Protein AF-A0A1H8J566-F1 (afdb_monomer_lite)

Sequence (322 aa):
MSTPSEPAPRPRDVVLPRAAAEASVRRSAETAGRAVGGGVDRLVAEVRRELAGELRARVRVRLLGQPVEWLVEQLLDLALPYAEAANPAPHPAPLGDADTTAPIPAPVREEHGESGAEESRMRGSGVEESGVEQAGEEGDGECGVRAARTRELCLDEQTLAALAERYSALDRAALRECGLLVDPPAKGGLLLGPAHRSPQGEELLGEVKDVLRALLFCGPDDGVMLDRVQRELLTLTVPRAKAHAVAFLTPPGAEGTWGDPGPRVHDDRAPDALLQVEYGETANGLVGHGLVAALRLINELEINEQVLHARMEDAEQSTPTD

Radius of gyration: 31.91 Å; chains: 1; bounding box: 102×109×75 Å

Organism: NCBI:txid46177

pLDDT: mean 76.15, std 21.72, range [36.56, 98.56]

Foldseek 3Di:
DDDDDDDDDDDDPDPDDPVVVVVVVVVVVVVVVVVVVVPVVVVVVVVVVVVVVVVVVVVVVVVVPDDPVVVVVVVCCVVVVCPPVPDPDPDPDPDDDDDDDDDDDDDDDDDDDDDDDDDDDDDDDDDPPDDDDPPPPPVPVVVVVLLVVLQVQLADLVSLVVLLVVLLPDDLVNCVVVQQFAPDDAFADAWDDPVGGDPVVVVVLSNLLSLLLCQQPNDVVSNHDADFDFKKKKKWWAFPVQVVLVPSVQDVVPPFPLPQPDPPDDPVPGRIGIGMGMGGAHPVRSSVSSNVSSVNSSCSRTRRHPDTDMDMGGPVVPDPPD

Structure (mmCIF, N/CA/C/O backbone):
data_AF-A0A1H8J566-F1
#
_entry.id   AF-A0A1H8J566-F1
#
loop_
_atom_site.group_PDB
_atom_site.id
_atom_site.type_symbol
_atom_site.label_atom_id
_atom_site.label_alt_id
_atom_site.label_comp_id
_atom_site.label_asym_id
_atom_site.label_entity_id
_atom_site.label_seq_id
_atom_site.pdbx_PDB_ins_code
_atom_site.Cartn_x
_atom_site.Cartn_y
_atom_site.Cartn_z
_atom_site.occupancy
_atom_site.B_iso_or_equiv
_atom_site.auth_seq_id
_atom_site.auth_comp_id
_atom_site.auth_asym_id
_atom_site.auth_atom_id
_atom_site.pdbx_PDB_model_num
ATOM 1 N N . MET A 1 1 ? -49.868 68.013 14.947 1.00 44.94 1 MET A N 1
ATOM 2 C CA . MET A 1 1 ? -49.907 66.537 14.897 1.00 44.94 1 MET A CA 1
ATOM 3 C C . MET A 1 1 ? -48.522 66.065 15.294 1.00 44.94 1 MET A C 1
ATOM 5 O O . MET A 1 1 ? -47.608 66.187 14.494 1.00 44.94 1 MET A O 1
ATOM 9 N N . SER A 1 2 ? -48.354 65.683 16.559 1.00 48.47 2 SER A N 1
ATOM 10 C CA . SER A 1 2 ? -47.065 65.298 17.142 1.00 48.47 2 SER A CA 1
ATOM 11 C C . SER A 1 2 ? -47.068 63.791 17.363 1.00 48.47 2 SER A C 1
ATOM 13 O O . SER A 1 2 ? -47.958 63.272 18.034 1.00 48.47 2 SER A O 1
ATOM 15 N N . THR A 1 3 ? -46.111 63.096 16.762 1.00 49.19 3 THR A N 1
ATOM 16 C CA . THR A 1 3 ? -45.880 61.659 16.940 1.00 49.19 3 THR A CA 1
ATOM 17 C C . THR A 1 3 ? -45.179 61.399 18.279 1.00 49.19 3 THR A C 1
ATOM 19 O O . THR A 1 3 ? -44.232 62.124 18.596 1.00 49.19 3 THR A O 1
ATOM 22 N N . PRO A 1 4 ? -45.599 60.398 19.075 1.00 63.56 4 PRO A N 1
ATOM 23 C CA . PRO A 1 4 ? -44.920 60.059 20.317 1.00 63.56 4 PRO A CA 1
ATOM 24 C C . PRO A 1 4 ? -43.665 59.216 20.053 1.00 63.56 4 PRO A C 1
ATOM 26 O O . PRO A 1 4 ? -43.659 58.317 19.217 1.00 63.56 4 PRO A O 1
ATOM 29 N N . SER A 1 5 ? -42.610 59.556 20.790 1.00 61.19 5 SER A N 1
ATOM 30 C CA . SER A 1 5 ? -41.289 58.931 20.784 1.00 61.19 5 SER A CA 1
ATOM 31 C C . SER A 1 5 ? -41.319 57.589 21.521 1.00 61.19 5 SER A C 1
ATOM 33 O O . SER A 1 5 ? -41.737 57.519 22.677 1.00 61.19 5 SER A O 1
ATOM 35 N N . GLU A 1 6 ? -40.850 56.538 20.857 1.00 60.06 6 GLU A N 1
ATOM 36 C CA . GLU A 1 6 ? -40.733 55.172 21.374 1.00 60.06 6 GLU A CA 1
ATOM 37 C C . GLU A 1 6 ? -39.472 55.027 22.259 1.00 60.06 6 GLU A C 1
ATOM 39 O O . GLU A 1 6 ? -38.409 55.527 21.875 1.00 60.06 6 GLU A O 1
ATOM 44 N N . PRO A 1 7 ? -39.545 54.408 23.456 1.00 64.50 7 PRO A N 1
ATOM 45 C CA . PRO A 1 7 ? -38.394 54.277 24.345 1.00 64.50 7 PRO A CA 1
ATOM 46 C C . PRO A 1 7 ? -37.575 53.007 24.055 1.00 64.50 7 PRO A C 1
ATOM 48 O O . PRO A 1 7 ? -38.115 51.919 23.871 1.00 64.50 7 PRO A O 1
ATOM 51 N N . ALA A 1 8 ? -36.248 53.156 24.074 1.00 55.00 8 ALA A N 1
ATOM 52 C CA . ALA A 1 8 ? -35.275 52.102 23.790 1.00 55.00 8 ALA A CA 1
ATOM 53 C C . ALA A 1 8 ? -35.315 50.923 24.796 1.00 55.00 8 ALA A C 1
ATOM 55 O O . ALA A 1 8 ? -35.525 51.136 25.997 1.00 55.00 8 ALA A O 1
ATOM 56 N N . PRO A 1 9 ? -35.055 49.680 24.341 1.00 58.78 9 PRO A N 1
ATOM 57 C CA . PRO A 1 9 ? -35.047 48.496 25.195 1.00 58.78 9 PRO A CA 1
ATOM 58 C C . PRO A 1 9 ? -33.805 48.444 26.098 1.00 58.78 9 PRO A C 1
ATOM 60 O O . PRO A 1 9 ? -32.683 48.721 25.674 1.00 58.78 9 PRO A O 1
ATOM 63 N N . ARG A 1 10 ? -34.009 48.054 27.362 1.00 55.16 10 ARG A N 1
ATOM 64 C CA . ARG A 1 10 ? -32.933 47.842 28.342 1.00 55.16 10 ARG A CA 1
ATOM 65 C C . ARG A 1 10 ? -32.195 46.517 28.084 1.00 55.16 10 ARG A C 1
ATOM 67 O O . ARG A 1 10 ? -32.845 45.540 27.700 1.00 55.16 10 ARG A O 1
ATOM 74 N N . PRO A 1 11 ? -30.876 46.452 28.340 1.00 48.66 11 PRO A N 1
ATOM 75 C CA . PRO A 1 11 ? -30.099 45.223 28.214 1.00 48.66 11 PRO A CA 1
ATOM 76 C C . PRO A 1 11 ? -30.548 44.192 29.258 1.00 48.66 11 PRO A C 1
ATOM 78 O O . PRO A 1 11 ? -30.767 44.520 30.422 1.00 48.66 11 PRO A O 1
ATOM 81 N N . ARG A 1 12 ? -30.721 42.945 28.813 1.00 45.34 12 ARG A N 1
ATOM 82 C CA . ARG A 1 12 ? -31.030 41.796 29.670 1.00 45.34 12 ARG A CA 1
ATOM 83 C C . ARG A 1 12 ? -29.737 41.283 30.299 1.00 45.34 12 ARG A C 1
ATOM 85 O O . ARG A 1 12 ? -28.804 40.956 29.571 1.00 45.34 12 ARG A O 1
ATOM 92 N N . ASP A 1 13 ? -29.722 41.168 31.623 1.00 43.00 13 ASP A N 1
ATOM 93 C CA . ASP A 1 13 ? -28.677 40.462 32.361 1.00 43.00 13 ASP A CA 1
ATOM 94 C C . ASP A 1 13 ? -28.684 38.977 31.969 1.00 43.00 13 ASP A C 1
ATOM 96 O O . ASP A 1 13 ? -29.621 38.229 32.260 1.00 43.00 13 ASP A O 1
ATOM 100 N N . VAL A 1 14 ? -27.634 38.557 31.264 1.00 48.06 14 VAL A N 1
ATOM 101 C CA . VAL A 1 14 ? -27.391 37.159 30.902 1.00 48.06 14 VAL A CA 1
ATOM 102 C C . VAL A 1 14 ? -26.732 36.477 32.097 1.00 48.06 14 VAL A C 1
ATOM 104 O O . VAL A 1 14 ? -25.522 36.554 32.298 1.00 48.06 14 VAL A O 1
ATOM 107 N N . VAL A 1 15 ? -27.543 35.805 32.910 1.00 47.56 15 VAL A N 1
ATOM 108 C CA . VAL A 1 15 ? -27.058 34.885 33.944 1.00 47.56 15 VAL A CA 1
ATOM 109 C C . VAL A 1 15 ? -26.545 33.626 33.243 1.00 47.56 15 VAL A C 1
ATOM 111 O O . VAL A 1 15 ? -27.327 32.789 32.795 1.00 47.56 15 VAL A O 1
ATOM 114 N N . LEU A 1 16 ? -25.222 33.508 33.108 1.00 47.84 16 LEU A N 1
ATOM 115 C CA . LEU A 1 16 ? -24.579 32.305 32.579 1.00 47.84 16 LEU A CA 1
ATOM 116 C C . LEU A 1 16 ? -24.796 31.115 33.538 1.00 47.84 16 LEU A C 1
ATOM 118 O O . LEU A 1 16 ? -24.614 31.259 34.751 1.00 47.84 16 LEU A O 1
ATOM 122 N N . PRO A 1 17 ? -25.161 29.925 33.028 1.00 48.31 17 PRO A N 1
ATOM 123 C CA . PRO A 1 17 ? -25.397 28.751 33.855 1.00 48.31 17 PRO A CA 1
ATOM 124 C C . PRO A 1 17 ? -24.087 28.232 34.462 1.00 48.31 17 PRO A C 1
ATOM 126 O O . PRO A 1 17 ? -23.123 27.926 33.760 1.00 48.31 17 PRO A O 1
ATOM 129 N N . ARG A 1 18 ? -24.087 28.070 35.791 1.00 47.84 18 ARG A N 1
ATOM 130 C CA . ARG A 1 18 ? -22.982 27.572 36.636 1.00 47.84 18 ARG A CA 1
ATOM 131 C C . ARG A 1 18 ? -22.355 26.247 36.155 1.00 47.84 18 ARG A C 1
ATOM 133 O O . ARG A 1 18 ? -21.192 25.989 36.443 1.00 47.84 18 ARG A O 1
ATOM 140 N N . ALA A 1 19 ? -23.075 25.465 35.350 1.00 50.56 19 ALA A N 1
ATOM 141 C CA . ALA A 1 19 ? -22.586 24.234 34.727 1.00 50.56 19 ALA A CA 1
ATOM 142 C C . ALA A 1 19 ? -21.468 24.454 33.680 1.00 50.56 19 ALA A C 1
ATOM 144 O O . ALA A 1 19 ? -20.629 23.576 33.487 1.00 50.56 19 ALA A O 1
ATOM 145 N N . ALA A 1 20 ? -21.399 25.624 33.033 1.00 50.91 20 ALA A N 1
ATOM 146 C CA . ALA A 1 20 ? -20.358 25.916 32.040 1.00 50.91 20 ALA A CA 1
ATOM 147 C C . ALA A 1 20 ? -18.987 26.219 32.679 1.00 50.91 20 ALA A C 1
ATOM 149 O O . ALA A 1 20 ? -17.947 25.929 32.087 1.00 50.91 20 ALA A O 1
ATOM 150 N N . ALA A 1 21 ? -18.972 26.746 33.909 1.00 51.41 21 ALA A N 1
ATOM 151 C CA . ALA A 1 21 ? -17.739 27.055 34.631 1.00 51.41 21 ALA A CA 1
ATOM 152 C C . ALA A 1 21 ? -17.035 25.787 35.155 1.00 51.41 21 ALA A C 1
ATOM 154 O O . ALA A 1 21 ? -15.809 25.696 35.112 1.00 51.41 21 ALA A O 1
ATOM 155 N N . GLU A 1 22 ? -17.790 24.766 35.573 1.00 50.28 22 GLU A N 1
ATOM 156 C CA . GLU A 1 22 ? -17.225 23.508 36.090 1.00 50.28 22 GLU A CA 1
ATOM 157 C C . GLU A 1 22 ? -16.631 22.621 34.975 1.00 50.28 22 GLU A C 1
ATOM 159 O O . GLU A 1 22 ? -15.614 21.954 35.183 1.00 50.28 22 GLU A O 1
ATOM 164 N N . ALA A 1 23 ? -17.179 22.685 33.755 1.00 54.16 23 ALA A N 1
ATOM 165 C CA . ALA A 1 23 ? -16.633 21.990 32.583 1.00 54.16 23 ALA A CA 1
ATOM 166 C C . ALA A 1 23 ? -15.302 22.588 32.079 1.00 54.16 23 ALA A C 1
ATOM 168 O O . ALA A 1 23 ? -14.514 21.891 31.435 1.00 54.16 23 ALA A O 1
ATOM 169 N N . SER A 1 24 ? -15.037 23.865 32.373 1.00 53.25 24 SER A N 1
ATOM 170 C CA . SER A 1 24 ? -13.779 24.525 32.006 1.00 53.25 24 SER A CA 1
ATOM 171 C C . SER A 1 24 ? -12.646 24.181 32.979 1.00 53.25 24 SER A C 1
ATOM 173 O O . SER A 1 24 ? -11.504 24.033 32.557 1.00 53.25 24 SER A O 1
ATOM 175 N N . VAL A 1 25 ? -12.957 23.971 34.264 1.00 56.94 25 VAL A N 1
ATOM 176 C CA . VAL A 1 25 ? -11.965 23.575 35.282 1.00 56.94 25 VAL A CA 1
ATOM 177 C C . VAL A 1 25 ? -11.538 22.110 35.117 1.00 56.94 25 VAL A C 1
ATOM 179 O O . VAL A 1 25 ? -10.359 21.804 35.283 1.00 56.94 25 VAL A O 1
ATOM 182 N N . ARG A 1 26 ? -12.447 21.207 34.712 1.00 56.09 26 ARG A N 1
ATOM 183 C CA . ARG A 1 26 ? -12.087 19.805 34.410 1.00 56.09 26 ARG A CA 1
ATOM 184 C C . ARG A 1 26 ? -11.208 19.671 33.159 1.00 56.09 26 ARG A C 1
ATOM 186 O O . ARG A 1 26 ? -10.224 18.940 33.205 1.00 56.09 26 ARG A O 1
ATOM 193 N N . ARG A 1 27 ? -11.470 20.454 32.102 1.00 55.81 27 ARG A N 1
ATOM 194 C CA . ARG A 1 27 ? -10.614 20.487 30.896 1.00 55.81 27 ARG A CA 1
ATOM 195 C C . ARG A 1 27 ? -9.201 21.020 31.161 1.00 55.81 27 ARG A C 1
ATOM 197 O O . ARG A 1 27 ? -8.250 20.517 30.565 1.00 55.81 27 ARG A O 1
ATOM 204 N N . SER A 1 28 ? -9.044 21.981 32.074 1.00 50.59 28 SER A N 1
ATOM 205 C CA . SER A 1 28 ? -7.720 22.474 32.490 1.00 50.59 28 SER A CA 1
ATOM 206 C C . SER A 1 28 ? -6.930 21.484 33.364 1.00 50.59 28 SER A C 1
ATOM 208 O O . SER A 1 28 ? -5.705 21.551 33.395 1.00 50.59 28 SER A O 1
ATOM 210 N N . ALA A 1 29 ? -7.593 20.551 34.059 1.00 50.88 29 ALA A N 1
ATOM 211 C CA . ALA A 1 29 ? -6.920 19.520 34.856 1.00 50.88 29 ALA A CA 1
ATOM 212 C C . ALA A 1 29 ? -6.453 18.317 34.008 1.00 50.88 29 ALA A C 1
ATOM 214 O O . ALA A 1 29 ? -5.375 17.779 34.254 1.00 50.88 29 ALA A O 1
ATOM 215 N N . GLU A 1 30 ? -7.201 17.937 32.966 1.00 49.12 30 GLU A N 1
ATOM 216 C CA . GLU A 1 30 ? -6.795 16.874 32.025 1.00 49.12 30 GLU A CA 1
ATOM 217 C C . GLU A 1 30 ? -5.651 17.300 31.092 1.00 49.12 30 GLU A C 1
ATOM 219 O O . GLU A 1 30 ? -4.783 16.492 30.762 1.00 49.12 30 GLU A O 1
ATOM 224 N N . THR A 1 31 ? -5.574 18.582 30.722 1.00 52.72 31 THR A N 1
ATOM 225 C CA . THR A 1 31 ? -4.443 19.105 29.932 1.00 52.72 31 THR A CA 1
ATOM 226 C C . THR A 1 31 ? -3.148 19.209 30.741 1.00 52.72 31 THR A C 1
ATOM 228 O O . THR A 1 31 ? -2.067 19.047 30.177 1.00 52.72 31 THR A O 1
ATOM 231 N N . ALA A 1 32 ? -3.230 19.378 32.065 1.00 48.44 32 ALA A N 1
ATOM 232 C CA . ALA A 1 32 ? -2.057 19.386 32.940 1.00 48.44 32 ALA A CA 1
ATOM 233 C C . ALA A 1 32 ? -1.479 17.974 33.190 1.00 48.44 32 ALA A C 1
ATOM 235 O O . ALA A 1 32 ? -0.273 17.833 33.386 1.00 48.44 32 ALA A O 1
ATOM 236 N N . GLY A 1 33 ? -2.305 16.921 33.124 1.00 45.91 33 GLY A N 1
ATOM 237 C CA . GLY A 1 33 ? -1.867 15.527 33.295 1.00 45.91 33 GLY A CA 1
ATOM 238 C C . GLY A 1 33 ? -1.150 14.925 32.078 1.00 45.91 33 GLY A C 1
ATOM 239 O O . GLY A 1 33 ? -0.329 14.023 32.230 1.00 45.91 33 GLY A O 1
ATOM 240 N N . ARG A 1 34 ? -1.396 15.452 30.870 1.00 49.50 34 ARG A N 1
ATOM 241 C CA . ARG A 1 34 ? -0.792 14.960 29.615 1.00 49.50 34 ARG A CA 1
ATOM 242 C C . ARG A 1 34 ? 0.629 15.489 29.360 1.00 49.50 34 ARG A C 1
ATOM 244 O O . ARG A 1 34 ? 1.335 14.956 28.511 1.00 49.50 34 ARG A O 1
ATOM 251 N N . ALA A 1 35 ? 1.074 16.496 30.114 1.00 50.19 35 ALA A N 1
ATOM 252 C CA . ALA A 1 35 ? 2.393 17.114 29.952 1.00 50.19 35 ALA A CA 1
ATOM 253 C C . ALA A 1 35 ? 3.549 16.324 30.603 1.00 50.19 35 ALA A C 1
ATOM 255 O O . ALA A 1 35 ? 4.706 16.550 30.261 1.00 50.19 35 ALA A O 1
ATOM 256 N N . VAL A 1 36 ? 3.262 15.388 31.516 1.00 55.25 36 VAL A N 1
ATOM 257 C CA . VAL A 1 36 ? 4.304 14.639 32.250 1.00 55.25 36 VAL A CA 1
ATOM 258 C C . VAL A 1 36 ? 4.748 13.374 31.496 1.00 55.25 36 VAL A C 1
ATOM 260 O O . VAL A 1 36 ? 5.896 12.959 31.627 1.00 55.25 36 VAL A O 1
ATOM 263 N N . GLY A 1 37 ? 3.889 12.808 30.639 1.00 49.91 37 GLY A N 1
ATOM 264 C CA . GLY A 1 37 ? 4.208 11.623 29.828 1.00 49.91 37 GLY A CA 1
ATOM 265 C C . GLY A 1 37 ? 5.144 11.889 28.641 1.00 49.91 37 GLY A C 1
ATOM 266 O O . GLY A 1 37 ? 5.918 11.017 28.276 1.00 49.91 37 GLY A O 1
ATOM 267 N N . GLY A 1 38 ? 5.154 13.107 28.085 1.00 60.25 38 GLY A N 1
ATOM 268 C CA . GLY A 1 38 ? 5.973 13.445 26.908 1.00 60.25 38 GLY A CA 1
ATOM 269 C C . GLY A 1 38 ? 7.452 13.745 27.192 1.00 60.25 38 GLY A C 1
ATOM 270 O O . GLY A 1 38 ? 8.209 14.019 26.263 1.00 60.25 38 GLY A O 1
ATOM 271 N N . GLY A 1 39 ? 7.881 13.741 28.461 1.00 78.75 39 GLY A N 1
ATOM 272 C CA . GLY A 1 39 ? 9.260 14.073 28.837 1.00 78.75 39 GLY A CA 1
ATOM 273 C C . GLY A 1 39 ? 10.267 12.980 28.474 1.00 78.75 39 GLY A C 1
ATOM 274 O O . GLY A 1 39 ? 11.338 13.281 27.950 1.00 78.75 39 GLY A O 1
ATOM 275 N N . VAL A 1 40 ? 9.911 11.714 28.714 1.00 64.31 40 VAL A N 1
ATOM 276 C CA . VAL A 1 40 ? 10.789 10.566 28.433 1.00 64.31 40 VAL A CA 1
ATOM 277 C C . VAL A 1 40 ? 10.899 10.331 26.932 1.00 64.31 40 VAL A C 1
ATOM 279 O O . VAL A 1 40 ? 12.011 10.219 26.430 1.00 64.31 40 VAL A O 1
ATOM 282 N N . ASP A 1 41 ? 9.786 10.357 26.199 1.00 63.25 41 ASP A N 1
ATOM 283 C CA . ASP A 1 41 ? 9.801 10.163 24.744 1.00 63.25 41 ASP A CA 1
ATOM 284 C C . ASP A 1 41 ? 10.610 11.252 24.030 1.00 63.25 41 ASP A C 1
ATOM 286 O O . ASP A 1 41 ? 11.377 10.971 23.108 1.00 63.25 41 ASP A O 1
ATOM 290 N N . ARG A 1 42 ? 10.515 12.501 24.506 1.00 73.38 42 ARG A N 1
ATOM 291 C CA . ARG A 1 42 ? 11.331 13.610 24.000 1.00 73.38 42 ARG A CA 1
ATOM 292 C C . ARG A 1 42 ? 12.819 13.399 24.278 1.00 73.38 42 ARG A C 1
ATOM 294 O O . ARG A 1 42 ? 13.625 13.616 23.378 1.00 73.38 42 ARG A O 1
ATOM 301 N N . LEU A 1 43 ? 13.171 12.958 25.487 1.00 74.06 43 LEU A N 1
ATOM 302 C CA . LEU A 1 43 ? 14.554 12.650 25.856 1.00 74.06 43 LEU A CA 1
ATOM 303 C C . LEU A 1 43 ? 15.105 11.485 25.021 1.00 74.06 43 LEU A C 1
ATOM 305 O O . LEU A 1 43 ? 16.219 11.564 24.516 1.00 74.06 43 LEU A O 1
ATOM 309 N N . VAL A 1 44 ? 14.317 10.425 24.817 1.00 68.25 44 VAL A N 1
ATOM 310 C CA . VAL A 1 44 ? 14.693 9.282 23.971 1.00 68.25 44 VAL A CA 1
ATOM 311 C C . VAL A 1 44 ? 14.907 9.728 22.525 1.00 68.25 44 VAL A C 1
ATOM 313 O O . VAL A 1 44 ? 15.904 9.348 21.914 1.00 68.25 44 VAL A O 1
ATOM 316 N N . ALA A 1 45 ? 14.021 10.561 21.974 1.00 66.81 45 ALA A N 1
ATOM 317 C CA . AL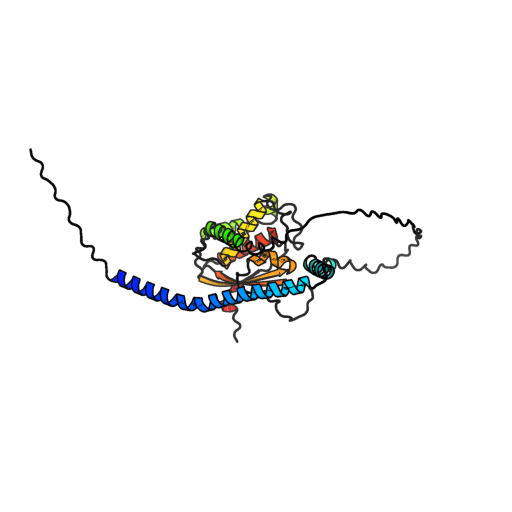A A 1 45 ? 14.174 11.104 20.626 1.00 66.81 45 ALA A CA 1
ATOM 318 C C . ALA A 1 45 ? 15.424 11.994 20.488 1.00 66.81 45 ALA A C 1
ATOM 320 O O . ALA A 1 45 ? 16.102 11.951 19.461 1.00 66.81 45 ALA A O 1
ATOM 321 N N . GLU A 1 46 ? 15.750 12.776 21.518 1.00 77.12 46 GLU A N 1
ATOM 322 C CA . GLU A 1 46 ? 16.945 13.623 21.566 1.00 77.12 46 GLU A CA 1
ATOM 323 C C . GLU A 1 46 ? 18.232 12.792 21.630 1.00 77.12 46 GLU A C 1
ATOM 325 O O . GLU A 1 46 ? 19.107 12.959 20.780 1.00 77.12 46 GLU A O 1
ATOM 330 N N . VAL A 1 47 ? 18.297 11.813 22.538 1.00 76.69 47 VAL A N 1
ATOM 331 C CA . VAL A 1 47 ? 19.428 10.878 22.659 1.00 76.69 47 VAL A CA 1
ATOM 332 C C . VAL A 1 47 ? 19.629 10.086 21.367 1.00 76.69 47 VAL A C 1
ATOM 334 O O . VAL A 1 47 ? 20.755 9.935 20.897 1.00 76.69 47 VAL A O 1
ATOM 337 N N . ARG A 1 48 ? 18.547 9.610 20.738 1.00 70.00 48 ARG A N 1
ATOM 338 C CA . ARG A 1 48 ? 18.618 8.919 19.440 1.00 70.00 48 ARG A CA 1
ATOM 339 C C . ARG A 1 48 ? 19.196 9.819 18.350 1.00 70.00 48 ARG A C 1
ATOM 341 O O . ARG A 1 48 ? 19.999 9.352 17.546 1.00 70.00 48 ARG A O 1
ATOM 348 N N . ARG A 1 49 ? 18.820 11.100 18.321 1.00 75.25 49 ARG A N 1
ATOM 349 C CA . ARG A 1 49 ? 19.341 12.069 17.346 1.00 75.25 49 ARG A CA 1
ATOM 350 C C . ARG A 1 49 ? 20.835 12.322 17.546 1.00 75.25 49 ARG A C 1
ATOM 352 O O . ARG A 1 49 ? 21.577 12.353 16.566 1.00 75.25 49 ARG A O 1
ATOM 359 N N . GLU A 1 50 ? 21.274 12.454 18.795 1.00 81.12 50 GLU A N 1
ATOM 360 C CA . GLU A 1 50 ? 22.687 12.631 19.145 1.00 81.12 50 GLU A CA 1
ATOM 361 C C . GLU A 1 50 ? 23.519 11.395 18.760 1.00 81.12 50 GLU A C 1
ATOM 363 O O . GLU A 1 50 ? 24.511 11.508 18.035 1.00 81.12 50 GLU A O 1
ATOM 368 N N . LEU A 1 51 ? 23.047 10.198 19.129 1.00 80.94 51 LEU A N 1
ATOM 369 C CA . LEU A 1 51 ? 23.689 8.929 18.777 1.00 80.94 51 LEU A CA 1
ATOM 370 C C . LEU A 1 51 ? 23.729 8.688 17.265 1.00 80.94 51 LEU A C 1
ATOM 372 O O . LEU A 1 51 ? 24.722 8.166 16.759 1.00 80.94 51 LEU A O 1
ATOM 376 N N . ALA A 1 52 ? 22.692 9.082 16.520 1.00 77.00 52 ALA A N 1
ATOM 377 C CA . ALA A 1 52 ? 22.681 8.973 15.063 1.00 77.00 52 ALA A CA 1
ATOM 378 C C . ALA A 1 52 ? 23.771 9.847 14.417 1.00 77.00 52 ALA A C 1
ATOM 380 O O . ALA A 1 52 ? 24.429 9.413 13.467 1.00 77.00 52 ALA A O 1
ATOM 381 N N . GLY A 1 53 ? 23.997 11.054 14.948 1.00 79.81 53 GLY A N 1
ATOM 382 C CA . GLY A 1 53 ? 25.084 11.935 14.517 1.00 79.81 53 GLY A CA 1
ATOM 383 C C . GLY A 1 53 ? 26.459 11.323 14.778 1.00 79.81 53 GLY A C 1
ATOM 384 O O . GLY A 1 53 ? 27.288 11.243 13.867 1.00 79.81 53 GLY A O 1
ATOM 385 N N . GLU A 1 54 ? 26.681 10.818 15.993 1.00 84.81 54 GLU A N 1
ATOM 386 C CA . GLU A 1 54 ? 27.943 10.179 16.367 1.00 84.81 54 GLU A CA 1
ATOM 387 C C . GLU A 1 54 ? 28.211 8.903 15.553 1.00 84.81 54 GLU A C 1
ATOM 389 O O . GLU A 1 54 ? 29.315 8.707 15.034 1.00 84.81 54 GLU A O 1
ATOM 394 N N . LEU A 1 55 ? 27.200 8.046 15.386 1.00 75.62 55 LEU A N 1
ATOM 395 C CA . LEU A 1 55 ? 27.312 6.819 14.602 1.00 75.62 55 LEU A CA 1
ATOM 396 C C . LEU A 1 55 ? 27.656 7.135 13.145 1.00 75.62 55 LEU A C 1
ATOM 398 O O . LEU A 1 55 ? 28.575 6.530 12.593 1.00 75.62 55 LEU A O 1
ATOM 402 N N . ARG A 1 56 ? 26.983 8.121 12.538 1.00 76.94 56 ARG A N 1
ATOM 403 C CA . ARG A 1 56 ? 27.273 8.565 11.169 1.00 76.94 56 ARG A CA 1
ATOM 404 C C . ARG A 1 56 ? 28.711 9.068 11.039 1.00 76.94 56 ARG A C 1
ATOM 406 O O . ARG A 1 56 ? 29.388 8.707 10.078 1.00 76.94 56 ARG A O 1
ATOM 413 N N . ALA A 1 57 ? 29.203 9.846 12.004 1.00 84.06 57 ALA A N 1
ATOM 414 C CA . ALA A 1 57 ? 30.586 10.317 12.012 1.00 84.06 57 ALA A CA 1
ATOM 415 C C . ALA A 1 57 ? 31.589 9.153 12.114 1.00 84.06 57 ALA A C 1
ATOM 417 O O . ALA A 1 57 ? 32.544 9.093 11.338 1.00 84.06 57 ALA A O 1
ATOM 418 N N . ARG A 1 58 ? 31.347 8.181 13.004 1.00 83.75 58 ARG A N 1
ATOM 419 C CA . ARG A 1 58 ? 32.196 6.984 13.155 1.00 83.75 58 ARG A CA 1
ATOM 420 C C . ARG A 1 58 ? 32.205 6.115 11.898 1.00 83.75 58 ARG A C 1
ATOM 422 O O . ARG A 1 58 ? 33.272 5.666 11.480 1.00 83.75 58 ARG A O 1
ATOM 429 N N . VAL A 1 59 ? 31.039 5.900 11.285 1.00 78.00 59 VAL A N 1
ATOM 430 C CA . VAL A 1 59 ? 30.919 5.178 10.010 1.00 78.00 59 VAL A CA 1
ATOM 431 C C . VAL A 1 59 ? 31.696 5.917 8.929 1.00 78.00 59 VAL A C 1
ATOM 433 O O . VAL A 1 59 ? 32.536 5.306 8.279 1.00 78.00 59 VAL A O 1
ATOM 436 N N . ARG A 1 60 ? 31.519 7.236 8.794 1.00 86.50 60 ARG A N 1
ATOM 437 C CA . ARG A 1 60 ? 32.252 8.051 7.815 1.00 86.50 60 ARG A CA 1
ATOM 438 C C . ARG A 1 60 ? 33.766 7.938 7.983 1.00 86.50 60 ARG A C 1
ATOM 440 O O . ARG A 1 60 ? 34.455 7.701 6.999 1.00 86.50 60 ARG A O 1
ATOM 447 N N . VAL A 1 61 ? 34.282 8.055 9.208 1.00 90.75 61 VAL A N 1
ATOM 448 C CA . VAL A 1 61 ? 35.721 7.891 9.488 1.00 90.75 61 VAL A CA 1
ATOM 449 C C . VAL A 1 61 ? 36.203 6.494 9.096 1.00 90.75 61 VAL A C 1
ATOM 451 O O . VAL A 1 61 ? 37.255 6.364 8.475 1.00 90.75 61 VAL A O 1
ATOM 454 N N . ARG A 1 62 ? 35.431 5.446 9.407 1.00 84.00 62 ARG A N 1
ATOM 455 C CA . ARG A 1 62 ? 35.782 4.080 9.001 1.00 84.00 62 ARG A CA 1
ATOM 456 C C . ARG A 1 62 ? 35.779 3.892 7.490 1.00 84.00 62 ARG A C 1
ATOM 458 O O . ARG A 1 62 ? 36.703 3.253 7.000 1.00 84.00 62 ARG A O 1
ATOM 465 N N . LEU A 1 63 ? 34.779 4.426 6.788 1.00 85.50 63 LEU A N 1
ATOM 466 C CA . LEU A 1 63 ? 34.665 4.325 5.331 1.00 85.50 63 LEU A CA 1
ATOM 467 C C . LEU A 1 63 ? 35.785 5.097 4.628 1.00 85.50 63 LEU A C 1
ATOM 469 O O . LEU A 1 63 ? 36.374 4.571 3.695 1.00 85.50 63 LEU A O 1
ATOM 473 N N . LEU A 1 64 ? 36.147 6.288 5.119 1.00 87.56 64 LEU A N 1
ATOM 474 C CA . LEU A 1 64 ? 37.285 7.059 4.599 1.00 87.56 64 LEU A CA 1
ATOM 475 C C . LEU A 1 64 ? 38.634 6.353 4.798 1.00 87.56 64 LEU A C 1
ATOM 477 O O . LEU A 1 64 ? 39.587 6.644 4.084 1.00 87.56 64 LEU A O 1
ATOM 481 N N . GLY A 1 65 ? 38.723 5.445 5.772 1.00 87.38 65 GLY A N 1
ATOM 482 C CA . GLY A 1 65 ? 39.903 4.614 5.994 1.00 87.38 65 GLY A CA 1
ATOM 483 C C . GLY A 1 65 ? 39.959 3.347 5.137 1.00 87.38 65 GLY A C 1
ATOM 484 O O . GLY A 1 65 ? 40.949 2.625 5.230 1.00 87.38 65 GLY A O 1
ATOM 485 N N . GLN A 1 66 ? 38.921 3.039 4.350 1.00 94.75 66 GLN A N 1
ATOM 486 C CA . GLN A 1 66 ? 38.924 1.877 3.459 1.00 94.75 66 GLN A CA 1
ATOM 487 C C . GLN A 1 66 ? 39.485 2.239 2.075 1.00 94.75 66 GLN A C 1
ATOM 489 O O . GLN A 1 66 ? 39.298 3.368 1.616 1.00 94.75 66 GLN A O 1
ATOM 494 N N . PRO A 1 67 ? 40.133 1.291 1.377 1.00 94.50 67 PRO A N 1
ATOM 495 C CA . PRO A 1 67 ? 40.460 1.444 -0.037 1.00 94.50 67 PRO A CA 1
ATOM 496 C C . PRO A 1 67 ? 39.201 1.683 -0.883 1.00 94.50 67 PRO A C 1
ATOM 498 O O . PRO A 1 67 ? 38.140 1.118 -0.605 1.00 94.50 67 PRO A O 1
ATOM 501 N N . VAL A 1 68 ? 39.322 2.496 -1.935 1.00 88.31 68 VAL A N 1
ATOM 502 C CA . VAL A 1 68 ? 38.203 2.814 -2.842 1.00 88.31 68 VAL A CA 1
ATOM 503 C C . VAL A 1 68 ? 37.686 1.550 -3.523 1.00 88.31 68 VAL A C 1
ATOM 505 O O . VAL A 1 68 ? 36.482 1.376 -3.670 1.00 88.31 68 VAL A O 1
ATOM 508 N N . GLU A 1 69 ? 38.585 0.638 -3.871 1.00 84.38 69 GLU A N 1
ATOM 509 C CA . GLU A 1 69 ? 38.276 -0.637 -4.510 1.00 84.38 69 GLU A CA 1
ATOM 510 C C . GLU A 1 69 ? 37.392 -1.500 -3.605 1.00 84.38 69 GLU A C 1
ATOM 512 O O . GLU A 1 69 ? 36.399 -2.053 -4.060 1.00 84.38 69 GLU A O 1
ATOM 517 N N . TRP A 1 70 ? 37.683 -1.532 -2.299 1.00 94.69 70 TRP A N 1
ATOM 518 C CA . TRP A 1 70 ? 36.851 -2.243 -1.328 1.00 94.69 70 TRP A CA 1
ATOM 519 C C . TRP A 1 70 ? 35.441 -1.649 -1.260 1.00 94.69 70 TRP A C 1
ATOM 521 O O . TRP A 1 70 ? 34.462 -2.384 -1.272 1.00 94.69 70 TRP A O 1
ATOM 531 N N . LEU A 1 71 ? 35.318 -0.317 -1.229 1.00 89.62 71 LEU A N 1
ATOM 532 C CA . LEU A 1 71 ? 34.011 0.349 -1.223 1.00 89.62 71 LEU A CA 1
ATOM 533 C C . LEU A 1 71 ? 33.202 0.045 -2.488 1.00 89.62 71 LEU A C 1
ATOM 535 O O . LEU A 1 71 ? 31.990 -0.140 -2.396 1.00 89.62 71 LEU A O 1
ATOM 539 N N . VAL A 1 72 ? 33.863 -0.001 -3.647 1.00 84.50 72 VAL A N 1
ATOM 540 C CA . VAL A 1 72 ? 33.231 -0.347 -4.924 1.00 84.50 72 VAL A CA 1
ATOM 541 C C . VAL A 1 72 ? 32.705 -1.779 -4.897 1.00 84.50 72 VAL A C 1
ATOM 543 O O . VAL A 1 72 ? 31.540 -1.966 -5.224 1.00 84.50 72 VAL A O 1
ATOM 546 N N . GLU A 1 73 ? 33.489 -2.760 -4.441 1.00 81.12 73 GLU A N 1
ATOM 547 C CA . GLU A 1 73 ? 33.030 -4.156 -4.311 1.00 81.12 73 GLU A CA 1
ATOM 548 C C . GLU A 1 73 ? 31.813 -4.269 -3.382 1.00 81.12 73 GLU A C 1
ATOM 550 O O . GLU A 1 73 ? 30.794 -4.835 -3.761 1.00 81.12 73 GLU A O 1
ATOM 555 N N . GLN A 1 74 ? 31.846 -3.621 -2.212 1.00 86.94 74 GLN A N 1
ATOM 556 C CA . GLN A 1 74 ? 30.703 -3.644 -1.292 1.00 86.94 74 GLN A CA 1
ATOM 557 C C . GLN A 1 74 ? 29.454 -2.970 -1.882 1.00 86.94 74 GLN A C 1
ATOM 559 O O . GLN A 1 74 ? 28.333 -3.392 -1.600 1.00 86.94 74 GLN A O 1
ATOM 564 N N . LEU A 1 75 ? 29.624 -1.902 -2.671 1.00 82.88 75 LEU A N 1
ATOM 565 C CA . LEU A 1 75 ? 28.516 -1.250 -3.371 1.00 82.88 75 LEU A CA 1
ATOM 566 C C . LEU A 1 75 ? 27.984 -2.115 -4.513 1.00 82.88 75 LEU A C 1
ATOM 568 O O . LEU A 1 75 ? 26.774 -2.135 -4.714 1.00 82.88 75 LEU A O 1
ATOM 572 N N . LEU A 1 76 ? 28.851 -2.828 -5.233 1.00 77.50 76 LEU A N 1
ATOM 573 C CA . LEU A 1 76 ? 28.453 -3.775 -6.271 1.00 77.50 76 LEU A CA 1
ATOM 574 C C . LEU A 1 76 ? 27.681 -4.950 -5.664 1.00 77.50 76 LEU A C 1
ATOM 576 O O . LEU A 1 76 ? 26.594 -5.239 -6.150 1.00 77.50 76 LEU A O 1
ATOM 580 N N . ASP A 1 77 ? 28.148 -5.529 -4.558 1.00 74.00 77 ASP A N 1
ATOM 581 C CA . ASP A 1 77 ? 27.436 -6.585 -3.823 1.00 74.00 77 ASP A CA 1
ATOM 582 C C . ASP A 1 77 ? 26.052 -6.129 -3.330 1.00 74.00 77 ASP A C 1
ATOM 584 O O . ASP A 1 77 ? 25.094 -6.904 -3.314 1.00 74.00 77 ASP A O 1
ATOM 588 N N . LEU A 1 78 ? 25.923 -4.859 -2.926 1.00 72.94 78 LEU A N 1
ATOM 589 C CA . LEU A 1 78 ? 24.657 -4.301 -2.447 1.00 72.94 78 LEU A CA 1
ATOM 590 C C . LEU A 1 78 ? 23.701 -3.923 -3.593 1.00 72.94 78 LEU A C 1
ATOM 592 O O . LEU A 1 78 ? 22.488 -4.093 -3.468 1.00 72.94 78 LEU A O 1
ATOM 596 N N . ALA A 1 79 ? 24.232 -3.362 -4.682 1.00 71.94 79 ALA A N 1
ATOM 597 C CA . ALA A 1 79 ? 23.458 -2.826 -5.803 1.00 71.94 79 ALA A CA 1
ATOM 598 C C . ALA A 1 79 ? 23.110 -3.884 -6.856 1.00 71.94 79 ALA A C 1
ATOM 600 O O . ALA A 1 79 ? 22.116 -3.738 -7.568 1.00 71.94 79 ALA A O 1
ATOM 601 N N . LEU A 1 80 ? 23.910 -4.943 -6.954 1.00 73.62 80 LEU A N 1
ATOM 602 C CA . LEU A 1 80 ? 23.673 -6.092 -7.814 1.00 73.62 80 LEU A CA 1
ATOM 603 C C . LEU A 1 80 ? 23.280 -7.267 -6.916 1.00 73.62 80 LEU A C 1
ATOM 605 O O . LEU A 1 80 ? 24.129 -8.101 -6.606 1.00 73.62 80 LEU A O 1
ATOM 609 N N . PRO A 1 81 ? 22.009 -7.366 -6.480 1.00 54.75 81 PRO A N 1
ATOM 610 C CA . PRO A 1 81 ? 21.540 -8.563 -5.804 1.00 54.75 81 PRO A CA 1
ATOM 611 C C . PRO A 1 81 ? 21.691 -9.742 -6.770 1.00 54.75 81 PRO A C 1
ATOM 613 O O . PRO A 1 81 ? 20.882 -9.919 -7.675 1.00 54.75 81 PRO A O 1
ATOM 616 N N . TYR A 1 82 ? 22.791 -10.474 -6.597 1.00 53.78 82 TYR A N 1
ATOM 617 C CA . TYR A 1 82 ? 23.140 -11.785 -7.134 1.00 53.78 82 TYR A CA 1
ATOM 618 C C . TYR A 1 82 ? 22.244 -12.254 -8.296 1.00 53.78 82 TYR A C 1
ATOM 620 O O . TYR A 1 82 ? 21.389 -13.128 -8.146 1.00 53.78 82 TYR A O 1
ATOM 628 N N . ALA A 1 83 ? 22.452 -11.683 -9.486 1.00 51.66 83 ALA A N 1
ATOM 629 C CA . ALA A 1 83 ? 21.770 -12.120 -10.706 1.00 51.66 83 ALA A CA 1
ATOM 630 C C . ALA A 1 83 ? 22.107 -13.585 -11.080 1.00 51.66 83 ALA A C 1
ATOM 632 O O . ALA A 1 83 ? 21.439 -14.179 -11.925 1.00 51.66 83 ALA A O 1
ATOM 633 N N . GLU A 1 84 ? 23.107 -14.195 -10.434 1.00 47.78 84 GLU A N 1
ATOM 634 C CA . GLU A 1 84 ? 23.568 -15.558 -10.710 1.00 47.78 84 GLU A CA 1
ATOM 635 C C . GLU A 1 84 ? 22.701 -16.678 -10.113 1.00 47.78 84 GLU A C 1
ATOM 637 O O . GLU A 1 84 ? 22.794 -17.812 -10.576 1.00 47.78 84 GLU A O 1
ATOM 642 N N . ALA A 1 85 ? 21.802 -16.410 -9.158 1.00 51.47 85 ALA A N 1
ATOM 643 C CA . ALA A 1 85 ? 20.966 -17.478 -8.587 1.00 51.47 85 ALA A CA 1
ATOM 644 C C . ALA A 1 85 ? 19.714 -17.821 -9.427 1.00 51.47 85 ALA A C 1
ATOM 646 O O . ALA A 1 85 ? 19.046 -18.819 -9.156 1.00 51.47 85 ALA A O 1
ATOM 647 N N . ALA A 1 86 ? 19.383 -17.029 -10.454 1.00 48.41 86 ALA A N 1
ATOM 648 C CA . ALA A 1 86 ? 18.127 -17.169 -11.199 1.00 48.41 86 ALA A CA 1
ATOM 649 C C . ALA A 1 86 ? 18.209 -18.041 -12.467 1.00 48.41 86 ALA A C 1
ATOM 651 O O . ALA A 1 86 ? 17.222 -18.142 -13.195 1.00 48.41 86 ALA A O 1
ATOM 652 N N . ASN A 1 87 ? 19.342 -18.689 -12.754 1.00 49.31 87 ASN A N 1
ATOM 653 C CA . ASN A 1 87 ? 19.411 -19.619 -13.880 1.00 49.31 87 ASN A CA 1
ATOM 654 C C . ASN A 1 87 ? 20.352 -20.799 -13.591 1.00 49.31 87 ASN A C 1
ATOM 656 O O . ASN A 1 87 ? 21.487 -20.808 -14.075 1.00 49.31 87 ASN A O 1
ATOM 660 N N . PRO A 1 88 ? 19.918 -21.831 -12.839 1.00 46.19 88 PRO A N 1
ATOM 661 C CA . PRO A 1 88 ? 20.535 -23.133 -13.007 1.00 46.19 88 PRO A CA 1
ATOM 662 C C . PRO A 1 88 ? 20.267 -23.521 -14.460 1.00 46.19 88 PRO A C 1
ATOM 664 O O . PRO A 1 88 ? 19.137 -23.851 -14.824 1.00 46.19 88 PRO A O 1
ATOM 667 N N . ALA A 1 89 ? 21.295 -23.414 -15.303 1.00 48.53 89 ALA A N 1
ATOM 668 C CA . ALA A 1 89 ? 21.247 -23.946 -16.652 1.00 48.53 89 ALA A CA 1
ATOM 669 C C . ALA A 1 89 ? 20.601 -25.342 -16.582 1.00 48.53 89 ALA A C 1
ATOM 671 O O . ALA A 1 89 ? 20.963 -26.119 -15.688 1.00 48.53 89 ALA A O 1
ATOM 672 N N . PRO A 1 90 ? 19.626 -25.666 -17.450 1.00 51.47 90 PRO A N 1
ATOM 673 C CA . PRO A 1 90 ? 19.046 -26.995 -17.462 1.00 51.47 90 PRO A CA 1
ATOM 674 C C . PRO A 1 90 ? 20.197 -27.986 -17.580 1.00 51.47 90 PRO A C 1
ATOM 676 O O . PRO A 1 90 ? 20.960 -27.947 -18.548 1.00 51.47 90 PRO A O 1
ATOM 679 N N . HIS A 1 91 ? 20.348 -28.826 -16.554 1.00 44.41 91 HIS A N 1
ATOM 680 C CA . HIS A 1 91 ? 21.266 -29.951 -16.583 1.00 44.41 91 HIS A CA 1
ATOM 681 C C . HIS A 1 91 ? 21.044 -30.650 -17.929 1.00 44.41 91 HIS A C 1
ATOM 683 O O . HIS A 1 91 ? 19.899 -31.035 -18.203 1.00 44.41 91 HIS A O 1
ATOM 689 N N . PRO A 1 92 ? 22.063 -30.768 -18.800 1.00 49.59 92 PRO A N 1
ATOM 690 C CA . PRO A 1 92 ? 21.885 -31.482 -20.048 1.00 49.59 92 PRO A CA 1
ATOM 691 C C . PRO A 1 92 ? 21.418 -32.886 -19.680 1.00 49.59 92 PRO A C 1
ATOM 693 O O . PRO A 1 92 ? 22.080 -33.593 -18.916 1.00 49.59 92 PRO A O 1
ATOM 696 N N . ALA A 1 93 ? 20.227 -33.246 -20.160 1.00 52.84 93 ALA A N 1
ATOM 697 C CA . ALA A 1 93 ? 19.728 -34.603 -20.053 1.00 52.84 93 ALA A CA 1
ATOM 698 C C . ALA A 1 93 ? 20.826 -35.558 -20.555 1.00 52.84 93 ALA A C 1
ATOM 700 O O . ALA A 1 93 ? 21.532 -35.202 -21.506 1.00 52.84 93 ALA A O 1
ATOM 701 N N . PRO A 1 94 ? 20.998 -36.741 -19.942 1.00 48.88 94 PRO A N 1
ATOM 702 C CA . PRO A 1 94 ? 21.946 -37.726 -20.435 1.00 48.88 94 PRO A CA 1
ATOM 703 C C . PRO A 1 94 ? 21.586 -38.053 -21.888 1.00 48.88 94 PRO A C 1
ATOM 705 O O . PRO A 1 94 ? 20.569 -38.690 -22.167 1.00 48.88 94 PRO A O 1
ATOM 708 N N . LEU A 1 95 ? 22.398 -37.536 -22.811 1.00 48.34 95 LEU A N 1
ATOM 709 C CA . LEU A 1 95 ? 22.347 -37.853 -24.227 1.00 48.34 95 LEU A CA 1
ATOM 710 C C . LEU A 1 95 ? 22.654 -39.342 -24.352 1.00 48.34 95 LEU A C 1
ATOM 712 O O . LEU A 1 95 ? 23.777 -39.775 -24.103 1.00 48.34 95 LEU A O 1
ATOM 716 N N . GLY A 1 96 ? 21.621 -40.111 -24.691 1.00 48.59 96 GLY A N 1
ATOM 717 C CA . GLY A 1 96 ? 21.778 -41.471 -25.171 1.00 48.59 96 GLY A CA 1
ATOM 718 C C . GLY A 1 96 ? 22.676 -41.486 -26.403 1.00 48.59 96 GLY A C 1
ATOM 719 O O . GLY A 1 96 ? 22.626 -40.578 -27.236 1.00 48.59 96 GLY A O 1
ATOM 720 N N . ASP A 1 97 ? 23.499 -42.524 -26.465 1.00 48.31 97 ASP A N 1
ATOM 721 C CA . ASP A 1 97 ? 24.507 -42.781 -27.481 1.00 48.31 97 ASP A CA 1
ATOM 722 C C . ASP A 1 97 ? 23.955 -42.600 -28.903 1.00 48.31 97 ASP A C 1
ATOM 724 O O . ASP A 1 97 ? 23.194 -43.424 -29.413 1.00 48.31 97 ASP A O 1
ATOM 728 N N . ALA A 1 98 ? 24.372 -41.522 -29.563 1.00 46.34 98 ALA A N 1
ATOM 729 C CA . ALA A 1 98 ? 24.244 -41.361 -31.002 1.00 46.34 98 ALA A CA 1
ATOM 730 C C . ALA A 1 98 ? 25.617 -41.000 -31.568 1.00 46.34 98 ALA A C 1
ATOM 732 O O . ALA A 1 98 ? 26.062 -39.854 -31.572 1.00 46.34 98 ALA A O 1
ATOM 733 N N . ASP A 1 99 ? 26.278 -42.058 -32.014 1.00 50.53 99 ASP A N 1
ATOM 734 C CA . ASP A 1 99 ? 27.444 -42.096 -32.878 1.00 50.53 99 ASP A CA 1
ATOM 735 C C . ASP A 1 99 ? 27.254 -41.150 -34.081 1.00 50.53 99 ASP A C 1
ATOM 737 O O . ASP A 1 99 ? 26.433 -41.392 -34.967 1.00 50.53 99 ASP A O 1
ATOM 741 N N . THR A 1 100 ? 27.957 -40.017 -34.105 1.00 47.41 100 THR A N 1
ATOM 742 C CA . THR A 1 100 ? 28.116 -39.189 -35.309 1.00 47.41 100 THR A CA 1
ATOM 743 C C . THR A 1 100 ? 29.466 -38.490 -35.258 1.00 47.41 100 THR A C 1
ATOM 745 O O . THR A 1 100 ? 29.680 -37.482 -34.591 1.00 47.41 100 THR A O 1
ATOM 748 N N . THR A 1 101 ? 30.390 -39.079 -36.005 1.00 50.97 101 THR A N 1
ATOM 749 C CA . THR A 1 101 ? 31.705 -38.543 -36.339 1.00 50.97 101 THR A CA 1
ATOM 750 C C . THR A 1 101 ? 31.544 -37.333 -37.268 1.00 50.97 101 THR A C 1
ATOM 752 O O . THR A 1 101 ? 31.052 -37.483 -38.385 1.00 50.97 101 THR A O 1
ATOM 755 N N . ALA A 1 102 ? 31.988 -36.144 -36.845 1.00 49.03 102 ALA A N 1
ATOM 756 C CA . ALA A 1 102 ? 32.181 -34.988 -37.726 1.00 49.03 102 ALA A CA 1
ATOM 757 C C . ALA A 1 102 ? 33.389 -34.130 -37.276 1.00 49.03 102 ALA A C 1
ATOM 759 O O . ALA A 1 102 ? 33.705 -34.102 -36.085 1.00 49.03 102 ALA A O 1
ATOM 760 N N . PRO A 1 103 ? 34.108 -33.482 -38.217 1.00 57.34 103 PRO A N 1
ATOM 761 C CA . PRO A 1 103 ? 35.493 -33.053 -38.029 1.00 57.34 103 PRO A CA 1
ATOM 762 C C . PRO A 1 103 ? 35.671 -31.665 -37.391 1.00 57.34 103 PRO A C 1
ATOM 764 O O . PRO A 1 103 ? 34.869 -30.751 -37.557 1.00 57.34 103 PRO A O 1
ATOM 767 N N . ILE A 1 104 ? 36.812 -31.541 -36.713 1.00 51.00 104 ILE A N 1
ATOM 768 C CA . ILE A 1 104 ? 37.366 -30.378 -36.009 1.00 51.00 104 ILE A CA 1
ATOM 769 C C . ILE A 1 104 ? 37.737 -29.249 -36.996 1.00 51.00 104 ILE A C 1
ATOM 771 O O . ILE A 1 104 ? 38.534 -29.502 -37.904 1.00 51.00 104 ILE A O 1
ATOM 775 N N . PRO A 1 105 ? 37.272 -27.998 -36.806 1.00 53.78 105 PRO A N 1
ATOM 776 C CA . PRO A 1 105 ? 37.884 -26.824 -37.422 1.00 53.78 105 PRO A CA 1
ATOM 777 C C . PRO A 1 105 ? 39.003 -26.227 -36.543 1.00 53.78 105 PRO A C 1
ATOM 779 O O . PRO A 1 105 ? 38.950 -26.243 -35.315 1.00 53.78 105 PRO A O 1
ATOM 782 N N . ALA A 1 106 ? 40.039 -25.731 -37.221 1.00 55.62 106 ALA A N 1
ATOM 783 C CA . ALA A 1 106 ? 41.304 -25.225 -36.687 1.00 55.62 106 ALA A CA 1
ATOM 784 C C . ALA A 1 106 ? 41.187 -23.901 -35.890 1.00 55.62 106 ALA A C 1
ATOM 786 O O . ALA A 1 106 ? 40.246 -23.137 -36.109 1.00 55.62 106 ALA A O 1
ATOM 787 N N . PRO A 1 107 ? 42.166 -23.583 -35.015 1.00 56.84 107 PRO A N 1
ATOM 788 C CA . PRO A 1 107 ? 42.184 -22.334 -34.257 1.00 56.84 107 PRO A CA 1
ATOM 789 C C . PRO A 1 107 ? 42.597 -21.135 -35.123 1.00 56.84 107 PRO A C 1
ATOM 791 O O . PRO A 1 107 ? 43.654 -21.143 -35.758 1.00 56.84 107 PRO A O 1
ATOM 794 N N . VAL A 1 108 ? 41.774 -20.085 -35.094 1.00 56.75 108 VAL A N 1
ATOM 795 C CA . VAL A 1 108 ? 42.106 -18.752 -35.614 1.00 56.75 108 VAL A CA 1
ATOM 796 C C . VAL A 1 108 ? 42.932 -18.009 -34.563 1.00 56.75 108 VAL A C 1
ATOM 798 O O . VAL A 1 108 ? 42.616 -18.013 -33.375 1.00 56.75 108 VAL A O 1
ATOM 801 N N . ARG A 1 109 ? 44.026 -17.414 -35.031 1.00 52.38 109 ARG A N 1
ATOM 802 C CA . ARG A 1 109 ? 45.069 -16.710 -34.289 1.00 52.38 109 ARG A CA 1
ATOM 803 C C . ARG A 1 109 ? 45.106 -15.281 -34.825 1.00 52.38 109 ARG A C 1
ATOM 805 O O . ARG A 1 109 ? 45.548 -15.129 -35.953 1.00 52.38 109 ARG A O 1
ATOM 812 N N . GLU A 1 110 ? 44.697 -14.284 -34.043 1.00 47.88 110 GLU A N 1
ATOM 813 C CA . GLU A 1 110 ? 44.925 -12.849 -34.320 1.00 47.88 110 GLU A CA 1
ATOM 814 C C . GLU A 1 110 ? 45.155 -12.139 -32.963 1.00 47.88 110 GLU A C 1
ATOM 816 O O . GLU A 1 110 ? 44.309 -12.215 -32.077 1.00 47.88 110 GLU A O 1
ATOM 821 N N . GLU A 1 111 ? 46.413 -11.864 -32.585 1.00 46.62 111 GLU A N 1
ATOM 822 C CA . GLU A 1 111 ? 47.137 -10.571 -32.713 1.00 46.62 111 GLU A CA 1
ATOM 823 C C . GLU A 1 111 ? 46.581 -9.482 -31.766 1.00 46.62 111 GLU A C 1
ATOM 825 O O . GLU A 1 111 ? 45.508 -8.939 -31.973 1.00 46.62 111 GLU A O 1
ATOM 830 N N . HIS A 1 112 ? 47.140 -9.286 -30.562 1.00 44.56 112 HIS A N 1
ATOM 831 C CA . HIS A 1 112 ? 48.258 -8.368 -30.247 1.00 44.56 112 HIS A CA 1
ATOM 832 C C . HIS A 1 112 ? 48.196 -7.016 -30.977 1.00 44.56 112 HIS A C 1
ATOM 834 O O . HIS A 1 112 ? 48.730 -6.864 -32.070 1.00 44.56 112 HIS A O 1
ATOM 840 N N . GLY A 1 113 ? 47.615 -6.021 -30.300 1.00 42.25 113 GLY A N 1
ATOM 841 C CA . GLY A 1 113 ? 47.758 -4.600 -30.606 1.00 42.25 113 GLY A CA 1
ATOM 842 C C . GLY A 1 113 ? 48.162 -3.837 -29.346 1.00 42.25 113 GLY A C 1
ATOM 843 O O . GLY A 1 113 ? 47.320 -3.517 -28.511 1.00 42.25 113 GLY A O 1
ATOM 844 N N . GLU A 1 114 ? 49.464 -3.597 -29.204 1.00 42.47 114 GLU A N 1
ATOM 845 C CA . GLU A 1 114 ? 50.052 -2.600 -28.308 1.00 42.47 114 GLU A CA 1
ATOM 846 C C . GLU A 1 114 ? 49.840 -1.177 -28.855 1.00 42.47 114 GLU A C 1
ATOM 848 O O . GLU A 1 114 ? 49.671 -0.979 -30.058 1.00 42.47 114 GLU A O 1
ATOM 853 N N . SER A 1 115 ? 50.038 -0.202 -27.961 1.00 40.44 115 SER A N 1
ATOM 854 C CA . SER A 1 115 ? 50.500 1.172 -28.218 1.00 40.44 115 SER A CA 1
ATOM 855 C C . SER A 1 115 ? 49.460 2.285 -28.085 1.00 40.44 115 SER A C 1
ATOM 857 O O . SER A 1 115 ? 48.447 2.326 -28.775 1.00 40.44 115 SER A O 1
ATOM 859 N N . GLY A 1 116 ? 49.789 3.244 -27.217 1.00 38.97 116 GLY A N 1
ATOM 860 C CA . GLY A 1 116 ? 49.074 4.508 -27.088 1.00 38.97 116 GLY A CA 1
ATOM 861 C C . GLY A 1 116 ? 49.440 5.277 -25.824 1.00 38.97 116 GLY A C 1
ATOM 862 O O . GLY A 1 116 ? 48.570 5.576 -25.016 1.00 38.97 116 GLY A O 1
ATOM 863 N N . ALA A 1 117 ? 50.730 5.554 -25.629 1.00 46.19 117 ALA A N 1
ATOM 864 C CA . ALA A 1 117 ? 51.185 6.567 -24.686 1.00 46.19 117 ALA A CA 1
ATOM 865 C C . ALA A 1 117 ? 50.748 7.952 -25.181 1.00 46.19 117 ALA A C 1
ATOM 867 O O . ALA A 1 117 ? 51.096 8.315 -26.300 1.00 46.19 117 ALA A O 1
ATOM 868 N N . GLU A 1 118 ? 50.080 8.744 -24.343 1.00 45.06 118 GLU A N 1
ATOM 869 C CA . GLU A 1 118 ? 50.117 10.199 -24.485 1.00 45.06 118 GLU A CA 1
ATOM 870 C C . GLU A 1 118 ? 50.084 10.896 -23.122 1.00 45.06 118 GLU A C 1
ATOM 872 O O . GLU A 1 118 ? 49.089 10.994 -22.408 1.00 45.06 118 GLU A O 1
ATOM 877 N N . GLU A 1 119 ? 51.281 11.347 -22.773 1.00 47.75 119 GLU A N 1
ATOM 878 C CA . GLU A 1 119 ? 51.635 12.281 -21.728 1.00 47.75 119 GLU A CA 1
ATOM 879 C C . GLU A 1 119 ? 51.221 13.696 -22.166 1.00 47.75 119 GLU A C 1
ATOM 881 O O . GLU A 1 119 ? 51.699 14.204 -23.180 1.00 47.75 119 GLU A O 1
ATOM 886 N N . SER A 1 120 ? 50.370 14.379 -21.394 1.00 53.81 120 SER A N 1
ATOM 887 C CA . SER A 1 120 ? 50.248 15.842 -21.462 1.00 53.81 120 SER A CA 1
ATOM 888 C C . SER A 1 120 ? 49.781 16.451 -20.143 1.00 53.81 120 SER A C 1
ATOM 890 O O . SER A 1 120 ? 48.606 16.555 -19.818 1.00 53.81 120 SER A O 1
ATOM 892 N N . ARG A 1 121 ? 50.798 16.840 -19.374 1.00 44.59 121 ARG A N 1
ATOM 893 C CA . ARG A 1 121 ? 50.992 18.149 -18.737 1.00 44.59 121 ARG A CA 1
ATOM 894 C C . ARG A 1 121 ? 49.799 19.119 -18.621 1.00 44.59 121 ARG A C 1
ATOM 896 O O . ARG A 1 121 ? 49.270 19.609 -19.606 1.00 44.59 121 ARG A O 1
ATOM 903 N N . MET A 1 122 ? 49.743 19.641 -17.393 1.00 38.16 122 MET A N 1
ATOM 904 C CA . MET A 1 122 ? 49.602 21.045 -16.977 1.00 38.16 122 MET A CA 1
ATOM 905 C C . MET A 1 122 ? 48.273 21.500 -16.362 1.00 38.16 122 MET A C 1
ATOM 907 O O . MET A 1 122 ? 47.269 21.695 -17.026 1.00 38.16 122 MET A O 1
ATOM 911 N N . ARG A 1 123 ? 48.460 21.909 -15.099 1.00 43.81 123 ARG A N 1
ATOM 912 C CA . ARG A 1 123 ? 48.024 23.165 -14.477 1.00 43.81 123 ARG A CA 1
ATOM 913 C C . ARG A 1 123 ? 46.530 23.364 -14.255 1.00 43.81 123 ARG A C 1
ATOM 915 O O . ARG A 1 123 ? 45.818 23.873 -15.105 1.00 43.81 123 ARG A O 1
ATOM 922 N N . GLY A 1 124 ? 46.225 23.307 -12.964 1.00 46.06 124 GLY A N 1
ATOM 923 C CA . GLY A 1 124 ? 45.693 24.473 -12.275 1.00 46.06 124 GLY A CA 1
ATOM 924 C C . GLY A 1 124 ? 44.235 24.322 -11.909 1.00 46.06 124 GLY A C 1
ATOM 925 O O . GLY A 1 124 ? 43.376 24.459 -12.760 1.00 46.06 124 GLY A O 1
ATOM 926 N N . SER A 1 125 ? 43.973 24.140 -10.621 1.00 40.88 125 SER A N 1
ATOM 927 C CA . SER A 1 125 ? 42.957 24.939 -9.947 1.00 40.88 125 SER A CA 1
ATOM 928 C C . SER A 1 125 ? 43.096 24.731 -8.448 1.00 40.88 125 SER A C 1
ATOM 930 O O . SER A 1 125 ? 43.088 23.597 -7.976 1.00 40.88 125 SER A O 1
ATOM 932 N N . GLY A 1 126 ? 43.256 25.827 -7.706 1.00 49.44 126 GLY A N 1
ATOM 933 C CA . GLY A 1 126 ? 42.944 25.825 -6.284 1.00 49.44 126 GLY A CA 1
ATOM 934 C C . GLY A 1 126 ? 41.454 25.544 -6.155 1.00 49.44 126 GLY A C 1
ATOM 935 O O . GLY A 1 126 ? 40.641 26.287 -6.700 1.00 49.44 126 GLY A O 1
ATOM 936 N N . VAL A 1 127 ? 41.114 24.432 -5.515 1.00 48.78 127 VAL A N 1
ATOM 937 C CA . VAL A 1 127 ? 39.742 24.123 -5.133 1.00 48.78 127 VAL A CA 1
ATOM 938 C C . VAL A 1 127 ? 39.618 24.580 -3.693 1.00 48.78 127 VAL A C 1
ATOM 940 O O . VAL A 1 127 ? 40.215 23.999 -2.790 1.00 48.78 127 VAL A O 1
ATOM 943 N N . GLU A 1 128 ? 38.925 25.697 -3.520 1.00 42.34 128 GLU A N 1
ATOM 944 C CA . GLU A 1 128 ? 38.509 26.202 -2.224 1.00 42.34 128 GLU A CA 1
ATOM 945 C C . GLU A 1 128 ? 37.646 25.129 -1.546 1.00 42.34 128 GLU A C 1
ATOM 947 O O . GLU A 1 128 ? 36.575 24.763 -2.032 1.00 42.34 128 GLU A O 1
ATOM 952 N N . GLU A 1 129 ? 38.140 24.593 -0.429 1.00 46.62 129 GLU A N 1
ATOM 953 C CA . GLU A 1 129 ? 37.373 23.782 0.513 1.00 46.62 129 GLU A CA 1
ATOM 954 C C . GLU A 1 129 ? 36.299 24.669 1.160 1.00 46.62 129 GLU A C 1
ATOM 956 O O . GLU A 1 129 ? 36.480 25.252 2.228 1.00 46.62 129 GLU A O 1
ATOM 961 N N . SER A 1 130 ? 35.171 24.841 0.484 1.00 52.41 130 SER A N 1
ATOM 962 C CA . SER A 1 130 ? 33.972 25.450 1.056 1.00 52.41 130 SER A CA 1
ATOM 963 C C . SER A 1 130 ? 32.747 24.844 0.396 1.00 52.41 130 SER A C 1
ATOM 965 O O . SER A 1 130 ? 32.383 25.207 -0.716 1.00 52.41 130 SER A O 1
ATOM 967 N N . GLY A 1 131 ? 32.117 23.896 1.089 1.00 52.00 131 GLY A N 1
ATOM 968 C CA . GLY A 1 131 ? 30.815 23.371 0.681 1.00 52.00 131 GLY A CA 1
ATOM 969 C C . GLY A 1 131 ? 30.615 21.889 0.965 1.00 52.00 131 GLY A C 1
ATOM 970 O O . GLY A 1 131 ? 30.425 21.115 0.037 1.00 52.00 131 GLY A O 1
ATOM 971 N N . VAL A 1 132 ? 30.630 21.472 2.236 1.00 49.97 132 VAL A N 1
ATOM 972 C CA . VAL A 1 132 ? 30.151 20.132 2.631 1.00 49.97 132 VAL A CA 1
ATOM 973 C C . VAL A 1 132 ? 29.281 20.240 3.890 1.00 49.97 132 VAL A C 1
ATOM 975 O O . VAL A 1 132 ? 29.546 19.599 4.899 1.00 49.97 132 VAL A O 1
ATOM 978 N N . GLU A 1 133 ? 28.239 21.076 3.843 1.00 49.53 133 GLU A N 1
ATOM 979 C CA . GLU A 1 133 ? 27.237 21.208 4.922 1.00 49.53 133 GLU A CA 1
ATOM 980 C C . GLU A 1 133 ? 25.779 21.249 4.400 1.00 49.53 133 GLU A C 1
ATOM 982 O O . GLU A 1 133 ? 24.925 21.877 5.009 1.00 49.53 133 GLU A O 1
ATOM 987 N N . GLN A 1 134 ? 25.450 20.580 3.282 1.00 45.91 134 GLN A N 1
ATOM 988 C CA . GLN A 1 134 ? 24.073 20.568 2.725 1.00 45.91 134 GLN A CA 1
ATOM 989 C C . GLN A 1 134 ? 23.423 19.176 2.567 1.00 45.91 134 GLN A C 1
ATOM 991 O O . GLN A 1 134 ? 22.456 19.028 1.835 1.00 45.91 134 GLN A O 1
ATOM 996 N N . ALA A 1 135 ? 23.892 18.135 3.262 1.00 48.53 135 ALA A N 1
ATOM 997 C CA . ALA A 1 135 ? 23.348 16.771 3.111 1.00 48.53 135 ALA A CA 1
ATOM 998 C C . ALA A 1 135 ? 22.337 16.351 4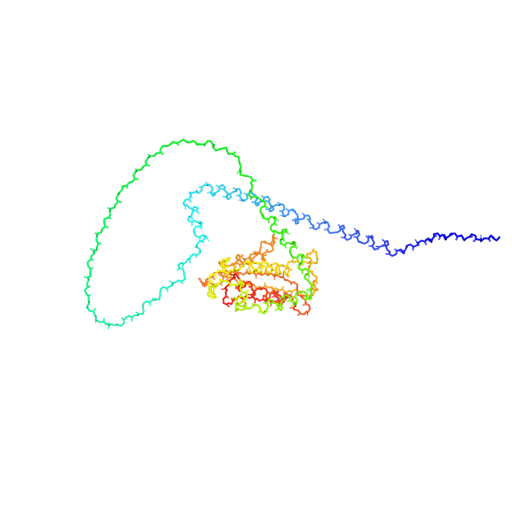.208 1.00 48.53 135 ALA A C 1
ATOM 1000 O O . ALA A 1 135 ? 22.220 15.165 4.512 1.00 48.53 135 ALA A O 1
ATOM 1001 N N . GLY A 1 136 ? 21.660 17.303 4.865 1.00 50.28 136 GLY A N 1
ATOM 1002 C CA . GLY A 1 136 ? 20.865 17.040 6.078 1.00 50.28 136 GLY A CA 1
ATOM 1003 C C . GLY A 1 136 ? 19.359 17.316 6.016 1.00 50.28 136 GLY A C 1
ATOM 1004 O O . GLY A 1 136 ? 18.665 16.899 6.937 1.00 50.28 136 GLY A O 1
ATOM 1005 N N . GLU A 1 137 ? 18.843 17.989 4.982 1.00 52.62 137 GLU A N 1
ATOM 1006 C CA . GLU A 1 137 ? 17.477 18.559 5.011 1.00 52.62 137 GLU A CA 1
ATOM 1007 C C . GLU A 1 137 ? 16.471 17.898 4.046 1.00 52.62 137 GLU A C 1
ATOM 1009 O O . GLU A 1 137 ? 15.281 18.199 4.104 1.00 52.62 137 GLU A O 1
ATOM 1014 N N . GLU A 1 138 ? 16.888 16.954 3.195 1.00 52.38 138 GLU A N 1
ATOM 1015 C CA . GLU A 1 138 ? 15.995 16.368 2.172 1.00 52.38 138 GLU A CA 1
ATOM 1016 C C . GLU A 1 138 ? 14.925 15.406 2.733 1.00 52.38 138 GLU A C 1
ATOM 1018 O O . GLU A 1 138 ? 13.931 15.136 2.065 1.00 52.38 138 GLU A O 1
ATOM 1023 N N . GLY A 1 139 ? 15.067 14.925 3.973 1.00 56.00 139 GLY A N 1
ATOM 1024 C CA . GLY A 1 139 ? 14.124 13.965 4.568 1.00 56.00 139 GLY A CA 1
ATOM 1025 C C . GLY A 1 139 ? 12.823 14.573 5.109 1.00 56.00 139 GLY A C 1
ATOM 1026 O O . GLY A 1 139 ? 11.779 13.918 5.087 1.00 56.00 139 GLY A O 1
ATOM 1027 N N . ASP A 1 140 ? 12.854 15.825 5.571 1.00 60.97 140 ASP A N 1
ATOM 1028 C CA . ASP A 1 140 ? 11.695 16.439 6.240 1.00 60.97 140 ASP A CA 1
ATOM 1029 C C . ASP A 1 140 ? 10.662 16.989 5.239 1.00 60.97 140 ASP A C 1
ATOM 1031 O O . ASP A 1 140 ? 9.461 17.024 5.528 1.00 60.97 140 ASP A O 1
ATOM 1035 N N . GLY A 1 141 ? 11.098 17.356 4.028 1.00 74.81 141 GLY A N 1
ATOM 1036 C CA . GLY A 1 141 ? 10.226 17.928 2.998 1.00 74.81 141 GLY A CA 1
ATOM 1037 C C . GLY A 1 141 ? 9.201 16.935 2.441 1.00 74.81 141 GLY A C 1
ATOM 1038 O O . GLY A 1 141 ? 8.018 17.260 2.316 1.00 74.81 141 GLY A O 1
ATOM 1039 N N . GLU A 1 142 ? 9.624 15.703 2.151 1.00 78.38 142 GLU A N 1
ATOM 1040 C CA . GLU A 1 142 ? 8.745 14.690 1.552 1.00 78.38 142 GLU A CA 1
ATOM 1041 C C . GLU A 1 142 ? 7.629 14.256 2.517 1.00 78.38 142 GLU A C 1
ATOM 1043 O O . GLU A 1 142 ? 6.484 14.040 2.110 1.00 78.38 142 GLU A O 1
ATOM 1048 N N . CYS A 1 143 ? 7.936 14.203 3.817 1.00 79.00 143 CYS A N 1
ATOM 1049 C CA . CYS A 1 143 ? 6.958 13.899 4.858 1.00 79.00 143 CYS A CA 1
ATOM 1050 C C . CYS A 1 143 ? 5.852 14.967 4.921 1.00 79.00 143 CYS A C 1
ATOM 1052 O O . CYS A 1 143 ? 4.668 14.631 4.990 1.00 79.00 143 CYS A O 1
ATOM 1054 N N . GLY A 1 144 ? 6.224 16.250 4.823 1.00 85.69 144 GLY A N 1
ATOM 1055 C CA . GLY A 1 144 ? 5.279 17.368 4.825 1.00 85.69 144 GLY A CA 1
ATOM 1056 C C . GLY A 1 144 ? 4.354 17.385 3.605 1.00 85.69 144 GLY A C 1
ATOM 1057 O O . GLY A 1 144 ? 3.142 17.561 3.759 1.00 85.69 144 GLY A O 1
ATOM 1058 N N . VAL A 1 145 ? 4.902 17.150 2.407 1.00 89.06 145 VAL A N 1
ATOM 1059 C CA . VAL A 1 145 ? 4.115 17.067 1.162 1.00 89.06 145 VAL A CA 1
ATOM 1060 C C . VAL A 1 145 ? 3.130 15.902 1.225 1.00 89.06 145 VAL A C 1
ATOM 1062 O O . VAL A 1 145 ? 1.951 16.076 0.922 1.00 89.06 145 VAL A O 1
ATOM 1065 N N . ARG A 1 146 ? 3.584 14.730 1.683 1.00 88.62 146 ARG A N 1
ATOM 1066 C CA . ARG A 1 146 ? 2.725 13.553 1.842 1.00 88.62 146 ARG A CA 1
ATOM 1067 C C . ARG A 1 146 ? 1.586 13.810 2.829 1.00 88.62 146 ARG A C 1
ATOM 1069 O O . ARG A 1 146 ? 0.434 13.552 2.504 1.00 88.62 146 ARG A O 1
ATOM 1076 N N . ALA A 1 147 ? 1.886 14.379 3.998 1.00 87.62 147 ALA A N 1
ATOM 1077 C CA . ALA A 1 147 ? 0.871 14.699 5.001 1.00 87.62 147 ALA A CA 1
ATOM 1078 C C . ALA A 1 147 ? -0.180 15.700 4.487 1.00 87.62 147 ALA A C 1
ATOM 1080 O O . ALA A 1 147 ? -1.344 15.626 4.878 1.00 87.62 147 ALA A O 1
ATOM 1081 N N . ALA A 1 148 ? 0.209 16.636 3.615 1.00 92.69 148 ALA A N 1
ATOM 1082 C CA . ALA A 1 148 ? -0.734 17.548 2.975 1.00 92.69 148 ALA A CA 1
ATOM 1083 C C . ALA A 1 148 ? -1.684 16.810 2.025 1.00 92.69 148 ALA A C 1
ATOM 1085 O O . ALA A 1 148 ? -2.895 16.958 2.167 1.00 92.69 148 ALA A O 1
ATOM 1086 N N . ARG A 1 149 ? -1.155 15.952 1.143 1.00 93.88 149 ARG A N 1
ATOM 1087 C CA . ARG A 1 149 ? -1.982 15.142 0.234 1.00 93.88 149 ARG A CA 1
ATOM 1088 C C . ARG A 1 149 ? -2.922 14.207 0.988 1.00 93.88 149 ARG A C 1
ATOM 1090 O O . ARG A 1 149 ? -4.090 14.119 0.642 1.00 93.88 149 ARG A O 1
ATOM 1097 N N . THR A 1 150 ? -2.456 13.561 2.060 1.00 92.69 150 THR A N 1
ATOM 1098 C CA . THR A 1 150 ? -3.318 12.712 2.897 1.00 92.69 150 THR A CA 1
ATOM 1099 C C . THR A 1 150 ? -4.491 13.495 3.491 1.00 92.69 150 THR A C 1
ATOM 1101 O O . THR A 1 150 ? -5.619 13.011 3.451 1.00 92.69 150 THR A O 1
ATOM 1104 N N . ARG A 1 151 ? -4.255 14.726 3.964 1.00 94.25 151 ARG A N 1
ATOM 1105 C CA . ARG A 1 151 ? -5.324 15.607 4.460 1.00 94.25 151 ARG A CA 1
ATOM 1106 C C . ARG A 1 151 ? -6.333 15.987 3.380 1.00 94.25 151 ARG A C 1
ATOM 1108 O O . ARG A 1 151 ? -7.511 16.125 3.684 1.00 94.25 151 ARG A O 1
ATOM 1115 N N . GLU A 1 152 ? -5.890 16.140 2.136 1.00 96.25 152 GLU A N 1
ATOM 1116 C CA . GLU A 1 152 ? -6.763 16.446 0.996 1.00 96.25 152 GLU A CA 1
ATOM 1117 C C . GLU A 1 152 ? -7.662 15.268 0.594 1.00 96.25 152 GLU A C 1
ATOM 1119 O O . GLU A 1 152 ? -8.723 15.495 0.014 1.00 96.25 152 GLU A O 1
ATOM 1124 N N . LEU A 1 153 ? -7.285 14.027 0.934 1.00 95.50 153 LEU A N 1
ATOM 1125 C CA . LEU A 1 153 ? -8.108 12.845 0.658 1.00 95.50 153 LEU A CA 1
ATOM 1126 C C . LEU A 1 153 ? -9.398 12.807 1.488 1.00 95.50 153 LEU A C 1
ATOM 1128 O O . LEU A 1 153 ? -10.351 12.180 1.039 1.00 95.50 153 LEU A O 1
ATOM 1132 N N . CYS A 1 154 ? -9.430 13.444 2.671 1.00 96.44 154 CYS A N 1
ATOM 1133 C CA . CYS A 1 154 ? -10.591 13.476 3.575 1.00 96.44 154 CYS A CA 1
ATOM 1134 C C . CYS A 1 154 ? -11.261 12.095 3.731 1.00 96.44 154 CYS A C 1
ATOM 1136 O O . CYS A 1 154 ? -12.430 11.916 3.391 1.00 96.44 154 CYS A O 1
ATOM 1138 N N . LEU A 1 155 ? -10.506 11.097 4.199 1.00 97.88 155 LEU A N 1
ATOM 1139 C CA . LEU A 1 155 ? -10.966 9.708 4.244 1.00 97.88 155 LEU A CA 1
ATOM 1140 C C . LEU A 1 155 ? -12.056 9.509 5.304 1.00 97.88 155 LEU A C 1
ATOM 1142 O O . LEU A 1 155 ? -11.765 9.255 6.472 1.00 97.88 155 LEU A O 1
ATOM 1146 N N . ASP A 1 156 ? -13.308 9.585 4.871 1.00 98.12 156 ASP A N 1
ATOM 1147 C CA . ASP A 1 156 ? -14.486 9.084 5.577 1.00 98.12 156 ASP A CA 1
ATOM 1148 C C . ASP A 1 156 ? -14.950 7.732 4.997 1.00 98.12 156 ASP A C 1
ATOM 1150 O O . ASP A 1 156 ? -14.364 7.204 4.047 1.00 98.12 156 ASP A O 1
ATOM 1154 N N . GLU A 1 157 ? -15.996 7.137 5.581 1.00 98.00 157 GLU A N 1
ATOM 1155 C CA . GLU A 1 157 ? -16.511 5.832 5.142 1.00 98.00 157 GLU A CA 1
ATOM 1156 C C . GLU A 1 157 ? -16.950 5.833 3.671 1.00 98.00 157 GLU A C 1
ATOM 1158 O O . GLU A 1 157 ? -16.692 4.882 2.933 1.00 98.00 157 GLU A O 1
ATOM 1163 N N . GLN A 1 158 ? -17.597 6.908 3.220 1.00 98.06 158 GLN A N 1
ATOM 1164 C CA . GLN A 1 158 ? -18.103 7.002 1.854 1.00 98.06 158 GLN A CA 1
ATOM 1165 C C . GLN A 1 158 ? -16.954 7.105 0.847 1.00 98.06 158 GLN A C 1
ATOM 1167 O O . GLN A 1 158 ? -16.950 6.416 -0.176 1.00 98.06 158 GLN A O 1
ATOM 1172 N N . THR A 1 159 ? -15.977 7.957 1.143 1.00 98.25 159 THR A N 1
ATOM 1173 C CA . THR A 1 159 ? -14.808 8.192 0.299 1.00 98.25 159 THR A CA 1
ATOM 1174 C C . THR A 1 159 ? -13.952 6.936 0.223 1.00 98.25 159 THR A C 1
ATOM 1176 O O . THR A 1 159 ? -13.576 6.516 -0.870 1.00 98.25 159 THR A O 1
ATOM 1179 N N . LEU A 1 160 ? -13.711 6.268 1.355 1.00 98.44 160 LEU A N 1
ATOM 1180 C CA . LEU A 1 160 ? -12.961 5.016 1.382 1.00 98.44 160 LEU A CA 1
ATOM 1181 C C . LEU A 1 160 ? -13.674 3.896 0.610 1.00 98.44 160 LEU A C 1
ATOM 1183 O O . LEU A 1 160 ? -13.021 3.181 -0.148 1.00 98.44 160 LEU A O 1
ATOM 1187 N N . ALA A 1 161 ? -14.999 3.771 0.734 1.00 98.38 161 ALA A N 1
ATOM 1188 C CA . ALA A 1 161 ? -15.767 2.796 -0.040 1.00 98.38 161 ALA A CA 1
ATOM 1189 C C . ALA A 1 161 ? -15.647 3.040 -1.553 1.00 98.38 161 ALA A C 1
ATOM 1191 O O . ALA A 1 161 ? -15.364 2.108 -2.307 1.00 98.38 161 ALA A O 1
ATOM 1192 N N . ALA A 1 162 ? -15.775 4.297 -1.993 1.00 98.31 162 ALA A N 1
ATOM 1193 C CA . ALA A 1 162 ? -15.620 4.664 -3.399 1.00 98.31 162 ALA A CA 1
ATOM 1194 C C . ALA A 1 162 ? -14.197 4.388 -3.922 1.00 98.31 162 ALA A C 1
ATOM 1196 O O . ALA A 1 162 ? -14.025 3.894 -5.039 1.00 98.31 162 ALA A O 1
ATOM 1197 N N . LEU A 1 163 ? -13.169 4.669 -3.114 1.00 98.44 163 LEU A N 1
ATOM 1198 C CA . LEU A 1 163 ? -11.778 4.360 -3.451 1.00 98.44 163 LEU A CA 1
ATOM 1199 C C . LEU A 1 163 ? -11.544 2.852 -3.562 1.00 98.44 163 LEU A C 1
ATOM 1201 O O . LEU A 1 163 ? -10.936 2.404 -4.533 1.00 98.44 163 LEU A O 1
ATOM 1205 N N . ALA A 1 164 ? -12.043 2.067 -2.606 1.00 98.38 164 ALA A N 1
ATOM 1206 C CA . ALA A 1 164 ? -11.875 0.619 -2.594 1.00 98.38 164 ALA A CA 1
ATOM 1207 C C . ALA A 1 164 ? -12.568 -0.050 -3.792 1.00 98.38 164 ALA A C 1
ATOM 1209 O O . ALA A 1 164 ? -11.980 -0.931 -4.426 1.00 98.38 164 ALA A O 1
ATOM 1210 N N . GLU A 1 165 ? -13.767 0.411 -4.160 1.00 98.44 165 GLU A N 1
ATOM 1211 C CA . GLU A 1 165 ? -14.471 -0.037 -5.366 1.00 98.44 165 GLU A CA 1
ATOM 1212 C C . GLU A 1 165 ? -13.674 0.309 -6.631 1.00 98.44 165 GLU A C 1
ATOM 1214 O O . GLU A 1 165 ? -13.381 -0.571 -7.448 1.00 98.44 165 GLU A O 1
ATOM 1219 N N . ARG A 1 166 ? -13.240 1.572 -6.760 1.00 98.44 166 ARG A N 1
ATOM 1220 C CA . ARG A 1 166 ? -12.434 2.043 -7.894 1.00 98.44 166 ARG A CA 1
ATOM 1221 C C . ARG A 1 166 ? -11.146 1.236 -8.048 1.00 98.44 166 ARG A C 1
ATOM 1223 O O . ARG A 1 166 ? -10.832 0.798 -9.150 1.00 98.44 166 ARG A O 1
ATOM 1230 N N . TYR A 1 167 ? -10.405 1.018 -6.964 1.00 98.50 167 TYR A N 1
ATOM 1231 C CA . TYR A 1 167 ? -9.155 0.254 -6.994 1.00 98.50 167 TYR A CA 1
ATOM 1232 C C . TYR A 1 167 ? -9.385 -1.226 -7.293 1.00 98.50 167 TYR A C 1
ATOM 1234 O O . TYR A 1 167 ? -8.617 -1.824 -8.042 1.00 98.50 167 TYR A O 1
ATOM 1242 N N . SER A 1 168 ? -10.467 -1.815 -6.783 1.00 97.88 168 SER A N 1
ATOM 1243 C CA . SER A 1 168 ? -10.798 -3.220 -7.046 1.00 97.88 168 SER A CA 1
ATOM 1244 C C . SER A 1 168 ? -11.138 -3.494 -8.514 1.00 97.88 168 SER A C 1
ATOM 1246 O O . SER A 1 168 ? -10.886 -4.605 -8.995 1.00 97.88 168 SER A O 1
ATOM 1248 N N . ALA A 1 169 ? -11.661 -2.492 -9.227 1.00 98.25 169 ALA A N 1
ATOM 1249 C CA . ALA A 1 169 ? -11.940 -2.560 -10.660 1.00 98.25 169 ALA A CA 1
ATOM 1250 C C . ALA A 1 169 ? -10.678 -2.459 -11.542 1.00 98.25 169 ALA A C 1
ATOM 1252 O O . ALA A 1 169 ? -10.713 -2.854 -12.707 1.00 98.25 169 ALA A O 1
ATOM 1253 N N . LEU A 1 170 ? -9.558 -1.959 -11.008 1.00 98.50 170 LEU A N 1
ATOM 1254 C CA . LEU A 1 170 ? -8.304 -1.786 -11.744 1.00 98.50 170 LEU A CA 1
ATOM 1255 C C . LEU A 1 170 ? -7.421 -3.032 -11.628 1.00 98.50 170 LEU A C 1
ATOM 1257 O O . LEU A 1 170 ? -6.544 -3.134 -10.771 1.00 98.50 170 LEU A O 1
ATOM 1261 N N . ASP A 1 171 ? -7.643 -3.996 -12.519 1.00 98.06 171 ASP A N 1
ATOM 1262 C CA . ASP A 1 171 ? -6.723 -5.115 -12.714 1.00 98.06 171 ASP A CA 1
ATOM 1263 C C . ASP A 1 171 ? -5.610 -4.795 -13.731 1.00 98.06 171 ASP A C 1
ATOM 1265 O O . ASP A 1 171 ? -5.573 -3.727 -14.344 1.00 98.06 171 ASP A O 1
ATOM 1269 N N . ARG A 1 172 ? -4.674 -5.730 -13.934 1.00 98.06 172 ARG A N 1
ATOM 1270 C CA . ARG A 1 172 ? -3.548 -5.532 -14.861 1.00 98.06 172 ARG A CA 1
ATOM 1271 C C . ARG A 1 172 ? -3.988 -5.238 -16.297 1.00 98.06 172 ARG A C 1
ATOM 1273 O O . ARG A 1 172 ? -3.293 -4.506 -17.000 1.00 98.06 172 ARG A O 1
ATOM 1280 N N . ALA A 1 173 ? -5.078 -5.852 -16.755 1.00 98.31 173 ALA A N 1
ATOM 1281 C CA . ALA A 1 173 ? -5.585 -5.652 -18.106 1.00 98.31 173 ALA A CA 1
ATOM 1282 C C . ALA A 1 173 ? -6.205 -4.257 -18.231 1.00 98.31 173 ALA A C 1
ATOM 1284 O O . ALA A 1 173 ? -5.825 -3.518 -19.137 1.00 98.31 173 ALA A O 1
ATOM 1285 N N . ALA A 1 174 ? -7.036 -3.860 -17.266 1.00 98.38 174 ALA A N 1
ATOM 1286 C CA . ALA A 1 174 ? -7.623 -2.526 -17.190 1.00 98.38 174 ALA A CA 1
ATOM 1287 C C . ALA A 1 174 ? -6.548 -1.429 -17.108 1.00 98.38 174 ALA A C 1
ATOM 1289 O O . ALA A 1 174 ? -6.618 -0.433 -17.822 1.00 98.38 174 ALA A O 1
ATOM 1290 N N . LEU A 1 175 ? -5.495 -1.622 -16.305 1.00 98.56 175 LEU A N 1
ATOM 1291 C CA . LEU A 1 175 ? -4.378 -0.673 -16.212 1.00 98.56 175 LEU A CA 1
ATOM 1292 C C . LEU A 1 175 ? -3.629 -0.504 -17.544 1.00 98.56 175 LEU A C 1
ATOM 1294 O O . LEU A 1 175 ? -3.178 0.599 -17.854 1.00 98.56 175 LEU A O 1
ATOM 1298 N N . ARG A 1 176 ? -3.494 -1.572 -18.340 1.00 98.44 176 ARG A N 1
ATOM 1299 C CA . ARG A 1 176 ? -2.902 -1.506 -19.688 1.00 98.44 176 ARG A CA 1
ATOM 1300 C C . ARG A 1 176 ? -3.837 -0.813 -20.677 1.00 98.44 176 ARG A C 1
ATOM 1302 O O . ARG A 1 176 ? -3.386 0.033 -21.439 1.00 98.44 176 ARG A O 1
ATOM 1309 N N . GLU A 1 177 ? -5.125 -1.147 -20.650 1.00 98.38 177 GLU A N 1
ATOM 1310 C CA . GLU A 1 177 ? -6.142 -0.556 -21.528 1.00 98.38 177 GLU A CA 1
ATOM 1311 C C . GLU A 1 177 ? -6.301 0.952 -21.287 1.00 98.38 177 GLU A C 1
ATOM 1313 O O . GLU A 1 177 ? -6.362 1.730 -22.237 1.00 98.38 177 GLU A O 1
ATOM 1318 N N . CYS A 1 178 ? -6.254 1.382 -20.025 1.00 98.12 178 CYS A N 1
ATOM 1319 C CA . CYS A 1 178 ? -6.271 2.791 -19.633 1.00 98.12 178 CYS A CA 1
ATOM 1320 C C . CYS A 1 178 ? -4.936 3.524 -19.877 1.00 98.12 178 CYS A C 1
ATOM 1322 O O . CYS A 1 178 ? -4.845 4.719 -19.602 1.00 98.12 178 CYS A O 1
ATOM 1324 N N . GLY A 1 179 ? -3.885 2.837 -20.343 1.00 98.31 179 GLY A N 1
ATOM 1325 C CA . GLY A 1 179 ? -2.564 3.433 -20.569 1.00 98.31 179 GLY A CA 1
ATOM 1326 C C . GLY A 1 179 ? -1.821 3.838 -19.289 1.00 98.31 179 GLY A C 1
ATOM 1327 O O . GLY A 1 179 ? -0.936 4.690 -19.334 1.00 98.31 179 GLY A O 1
ATOM 1328 N N . LEU A 1 180 ? -2.176 3.256 -18.141 1.00 98.50 180 LEU A N 1
ATOM 1329 C CA . LEU A 1 180 ? -1.509 3.488 -16.854 1.00 98.50 180 LEU A CA 1
ATOM 1330 C C . LEU A 1 180 ? -0.239 2.636 -16.716 1.00 98.50 180 LEU A C 1
ATOM 1332 O O . LEU A 1 180 ? 0.753 3.086 -16.144 1.00 98.50 180 LEU A O 1
ATOM 1336 N N . LEU A 1 181 ? -0.254 1.431 -17.293 1.00 98.56 181 LEU A N 1
ATOM 1337 C CA . LEU A 1 181 ? 0.910 0.555 -17.432 1.00 98.56 181 LEU A CA 1
ATOM 1338 C C . LEU A 1 181 ? 1.409 0.524 -18.881 1.00 98.56 181 LEU A C 1
ATOM 1340 O O . LEU A 1 181 ? 0.632 0.281 -19.804 1.00 98.56 181 LEU A O 1
ATOM 1344 N N . VAL A 1 182 ? 2.720 0.685 -19.064 1.00 98.38 182 VAL A N 1
ATOM 1345 C CA . VAL A 1 182 ? 3.400 0.708 -20.368 1.00 98.38 182 VAL A CA 1
ATOM 1346 C C . VAL A 1 182 ? 4.357 -0.477 -20.455 1.00 98.38 182 VAL A C 1
ATOM 1348 O O . VAL A 1 182 ? 5.286 -0.582 -19.662 1.00 98.38 182 VAL A O 1
ATOM 1351 N N . ASP A 1 183 ? 4.097 -1.392 -21.392 1.00 97.69 183 ASP A N 1
ATOM 1352 C CA . ASP A 1 183 ? 4.906 -2.599 -21.637 1.00 97.69 183 ASP A CA 1
ATOM 1353 C C . ASP A 1 183 ? 5.404 -3.308 -20.354 1.00 97.69 183 ASP A C 1
ATOM 1355 O O . ASP A 1 183 ? 6.611 -3.470 -20.148 1.00 97.69 183 ASP A O 1
ATOM 1359 N N . PRO A 1 184 ? 4.515 -3.668 -19.403 1.00 97.31 184 PRO A N 1
ATOM 1360 C CA . PRO A 1 184 ? 4.987 -4.201 -18.139 1.00 97.31 184 PRO A CA 1
ATOM 1361 C C . PRO A 1 184 ? 5.389 -5.680 -18.314 1.00 97.31 184 PRO A C 1
ATOM 1363 O O . PRO A 1 184 ? 4.608 -6.440 -18.914 1.00 97.31 184 PRO A O 1
ATOM 1366 N N . PRO A 1 185 ? 6.532 -6.124 -17.745 1.00 96.62 185 PRO A N 1
ATOM 1367 C CA . PRO A 1 185 ? 6.998 -7.511 -17.789 1.00 96.62 185 PRO A CA 1
ATOM 1368 C C . PRO A 1 185 ? 5.981 -8.515 -17.228 1.00 96.62 185 PRO A C 1
ATOM 1370 O O . PRO A 1 185 ? 4.943 -8.161 -16.660 1.00 96.62 185 PRO A O 1
ATOM 1373 N N . ALA A 1 186 ? 6.277 -9.806 -17.373 1.00 96.38 186 ALA A N 1
ATOM 1374 C CA . ALA A 1 186 ? 5.490 -10.853 -16.731 1.00 96.38 186 ALA A CA 1
ATOM 1375 C C . ALA A 1 186 ? 5.511 -10.721 -15.193 1.00 96.38 186 ALA A C 1
ATOM 1377 O O . ALA A 1 186 ? 6.460 -10.202 -14.596 1.00 96.38 186 ALA A O 1
ATOM 1378 N N . LYS A 1 187 ? 4.438 -11.198 -14.557 1.00 97.12 187 LYS A N 1
ATOM 1379 C CA . LYS A 1 187 ? 4.299 -11.268 -13.097 1.00 97.12 187 LYS A CA 1
ATOM 1380 C C . LYS A 1 187 ? 5.267 -12.292 -12.491 1.00 97.12 187 LYS A C 1
ATOM 1382 O O . LYS A 1 187 ? 5.524 -13.334 -13.091 1.00 97.12 187 LYS A O 1
ATOM 1387 N N . GLY A 1 188 ? 5.746 -12.010 -11.281 1.00 94.31 188 GLY A N 1
ATOM 1388 C CA . GLY A 1 188 ? 6.769 -12.788 -10.567 1.00 94.31 188 GLY A CA 1
ATOM 1389 C C . GLY A 1 188 ? 8.202 -12.459 -10.990 1.00 94.31 188 GLY A C 1
ATOM 1390 O O . GLY A 1 188 ? 9.119 -13.203 -10.666 1.00 94.31 188 GLY A O 1
ATOM 1391 N N . GLY A 1 189 ? 8.393 -11.388 -11.768 1.00 92.62 189 GLY A N 1
ATOM 1392 C CA . GLY A 1 189 ? 9.699 -10.956 -12.262 1.00 92.62 189 GLY A CA 1
ATOM 1393 C C . GLY A 1 189 ? 10.314 -9.845 -11.415 1.00 92.62 189 GLY A C 1
ATOM 1394 O O . GLY A 1 189 ? 10.098 -9.757 -10.209 1.00 92.62 189 GLY A O 1
ATOM 1395 N N . LEU A 1 190 ? 11.054 -8.950 -12.064 1.00 93.69 190 LEU A N 1
ATOM 1396 C CA . LEU A 1 190 ? 11.595 -7.749 -11.430 1.00 93.69 190 LEU A CA 1
ATOM 1397 C C . LEU A 1 190 ? 10.482 -6.78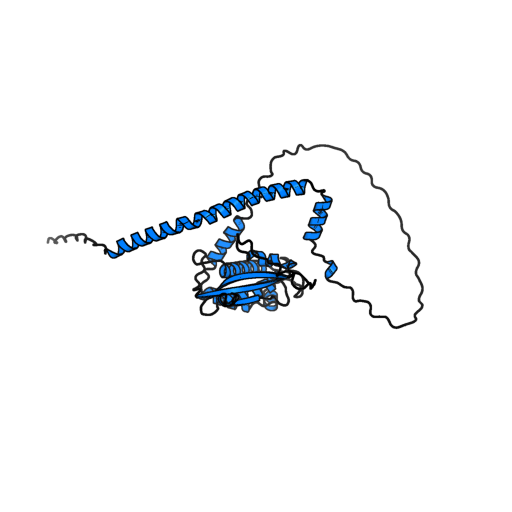8 -10.987 1.00 93.69 190 LEU A C 1
ATOM 1399 O O . LEU A 1 190 ? 9.331 -6.884 -11.431 1.00 93.69 190 LEU A O 1
ATOM 1403 N N . LEU A 1 191 ? 10.854 -5.853 -10.113 1.00 96.38 191 LEU A N 1
ATOM 1404 C CA . LEU A 1 191 ? 10.036 -4.683 -9.807 1.00 96.38 191 LEU A CA 1
ATOM 1405 C C . LEU A 1 191 ? 9.711 -3.904 -11.074 1.00 96.38 191 LEU A C 1
ATOM 1407 O O . LEU A 1 191 ? 10.538 -3.775 -11.979 1.00 96.38 191 LEU A O 1
ATOM 1411 N N . LEU A 1 192 ? 8.519 -3.328 -11.102 1.00 97.62 192 LEU A N 1
ATOM 1412 C CA . LEU A 1 192 ? 8.157 -2.365 -12.125 1.00 97.62 192 LEU A CA 1
ATOM 1413 C C . LEU A 1 192 ? 8.813 -1.038 -11.762 1.00 97.62 192 LEU A C 1
ATOM 1415 O O . LEU A 1 192 ? 8.410 -0.363 -10.816 1.00 97.62 192 LEU A O 1
ATOM 1419 N N . GLY A 1 193 ? 9.846 -0.672 -12.513 1.00 96.62 193 GLY A N 1
ATOM 1420 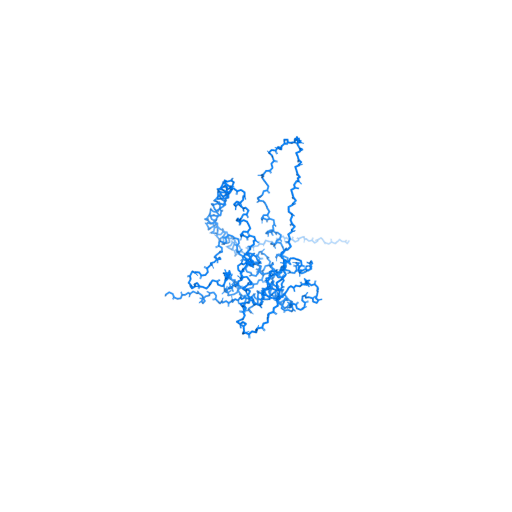C CA . GLY A 1 193 ? 10.405 0.673 -12.465 1.00 96.62 193 GLY A CA 1
ATOM 1421 C C . GLY A 1 193 ? 9.478 1.707 -13.126 1.00 96.62 193 GLY A C 1
ATOM 1422 O O . GLY A 1 193 ? 8.539 1.329 -13.832 1.00 96.62 193 GLY A O 1
ATOM 1423 N N . PRO A 1 194 ? 9.768 3.011 -12.970 1.00 97.81 194 PRO A N 1
ATOM 1424 C CA . PRO A 1 194 ? 8.979 4.095 -13.568 1.00 97.81 194 PRO A CA 1
ATOM 1425 C C . PRO A 1 194 ? 8.809 3.995 -15.089 1.00 97.81 194 PRO A C 1
ATOM 1427 O O . PRO A 1 194 ? 7.798 4.430 -15.622 1.00 97.81 194 PRO A O 1
ATOM 1430 N N . ALA A 1 195 ? 9.751 3.361 -15.797 1.00 97.62 195 ALA A N 1
ATOM 1431 C CA . ALA A 1 195 ? 9.662 3.143 -17.244 1.00 97.62 195 ALA A CA 1
ATOM 1432 C C . ALA A 1 195 ? 8.441 2.304 -17.678 1.00 97.62 195 ALA A C 1
ATOM 1434 O O . ALA A 1 195 ? 8.054 2.358 -18.842 1.00 97.62 195 ALA A O 1
ATOM 1435 N N . HIS A 1 196 ? 7.834 1.547 -16.755 1.00 98.50 196 HIS A N 1
ATOM 1436 C CA . HIS A 1 196 ? 6.656 0.718 -17.021 1.00 98.50 196 HIS A CA 1
ATOM 1437 C C . HIS A 1 196 ? 5.330 1.380 -16.628 1.00 98.50 196 HIS A C 1
ATOM 1439 O O . HIS A 1 196 ? 4.282 0.729 -16.655 1.00 98.50 196 HIS A O 1
ATOM 1445 N N . ARG A 1 197 ? 5.351 2.661 -16.250 1.00 98.38 197 ARG A N 1
ATOM 1446 C CA . ARG A 1 197 ? 4.167 3.438 -15.876 1.00 98.38 197 ARG A CA 1
ATOM 1447 C C . ARG A 1 197 ? 4.112 4.724 -16.684 1.00 98.38 197 ARG A C 1
ATOM 1449 O O . ARG A 1 197 ? 5.134 5.337 -16.981 1.00 98.38 197 ARG A O 1
ATOM 1456 N N . SER A 1 198 ? 2.908 5.140 -17.049 1.00 98.50 198 SER A N 1
ATOM 1457 C CA . SER A 1 198 ? 2.703 6.502 -17.541 1.00 98.50 198 SER A CA 1
ATOM 1458 C C . SER A 1 198 ? 2.770 7.501 -16.377 1.00 98.50 198 SER A C 1
ATOM 1460 O O . SER A 1 198 ? 2.699 7.086 -15.217 1.00 98.50 198 SER A O 1
ATOM 1462 N N . PRO A 1 199 ? 2.851 8.818 -16.640 1.00 98.19 199 PRO A N 1
ATOM 1463 C CA . PRO A 1 199 ? 2.749 9.822 -15.582 1.00 98.19 199 PRO A CA 1
ATOM 1464 C C . PRO A 1 199 ? 1.490 9.652 -14.720 1.00 98.19 199 PRO A C 1
ATOM 1466 O O . PRO A 1 199 ? 1.583 9.703 -13.499 1.00 98.19 199 PRO A O 1
ATOM 1469 N N . GLN A 1 200 ? 0.339 9.336 -15.329 1.00 98.44 200 GLN A N 1
ATOM 1470 C CA . GLN A 1 200 ? -0.886 9.059 -14.570 1.00 98.44 200 GLN A CA 1
ATOM 1471 C C . GLN A 1 200 ? -0.788 7.767 -13.742 1.00 98.44 200 GLN A C 1
ATOM 1473 O O . GLN A 1 200 ? -1.351 7.684 -12.654 1.00 98.44 200 GLN A O 1
ATOM 1478 N N . GLY A 1 201 ? -0.078 6.749 -14.239 1.00 98.50 201 GLY A N 1
ATOM 1479 C CA . GLY A 1 201 ? 0.195 5.527 -13.479 1.00 98.50 201 GLY A CA 1
ATOM 1480 C C . GLY A 1 201 ? 1.090 5.775 -12.260 1.00 98.50 201 GLY A C 1
ATOM 1481 O O . GLY A 1 201 ? 0.889 5.156 -11.217 1.00 98.50 201 GLY A O 1
ATOM 1482 N N . GLU A 1 202 ? 2.048 6.697 -12.371 1.00 98.25 202 GLU A N 1
ATOM 1483 C CA . GLU A 1 202 ? 2.897 7.121 -11.254 1.00 98.25 202 GLU A CA 1
ATOM 1484 C C . GLU A 1 202 ? 2.109 7.947 -10.224 1.00 98.25 202 GLU A C 1
ATOM 1486 O O . GLU A 1 202 ? 2.225 7.703 -9.024 1.00 98.25 202 GLU A O 1
ATOM 1491 N N . GLU A 1 203 ? 1.245 8.861 -10.677 1.00 97.31 203 GLU A N 1
ATOM 1492 C CA . GLU A 1 203 ? 0.327 9.606 -9.804 1.00 97.31 203 GLU A CA 1
ATOM 1493 C C . GLU A 1 203 ? -0.603 8.660 -9.033 1.00 97.31 203 GLU A C 1
ATOM 1495 O O . GLU A 1 203 ? -0.721 8.779 -7.812 1.00 97.31 203 GLU A O 1
ATOM 1500 N N . LEU A 1 204 ? -1.188 7.667 -9.716 1.00 98.25 204 LEU A N 1
ATOM 1501 C CA . LEU A 1 204 ? -2.028 6.648 -9.088 1.00 98.25 204 LEU A CA 1
ATOM 1502 C C . LEU A 1 204 ? -1.249 5.824 -8.054 1.00 98.25 204 LEU A C 1
ATOM 1504 O O . LEU A 1 204 ? -1.764 5.562 -6.970 1.00 98.25 204 LEU A O 1
ATOM 1508 N N . LEU A 1 205 ? -0.009 5.423 -8.353 1.00 98.19 205 LEU A N 1
ATOM 1509 C CA . LEU A 1 205 ? 0.836 4.721 -7.383 1.00 98.19 205 LEU A CA 1
ATOM 1510 C C . LEU A 1 205 ? 1.071 5.583 -6.134 1.00 98.19 205 LEU A C 1
ATOM 1512 O O . LEU A 1 205 ? 0.949 5.084 -5.015 1.00 98.19 205 LEU A O 1
ATOM 1516 N N . GLY A 1 206 ? 1.373 6.870 -6.320 1.00 96.81 206 GLY A N 1
ATOM 1517 C CA . GLY A 1 206 ? 1.523 7.830 -5.228 1.00 96.81 206 GLY A CA 1
ATOM 1518 C C . GLY A 1 206 ? 0.259 7.947 -4.373 1.00 96.81 206 GLY A C 1
ATOM 1519 O O . GLY A 1 206 ? 0.334 7.806 -3.154 1.00 96.81 206 GLY A O 1
ATOM 1520 N N . GLU A 1 207 ? -0.902 8.125 -5.007 1.00 97.81 207 GLU A N 1
ATOM 1521 C CA . GLU A 1 207 ? -2.203 8.204 -4.332 1.00 97.81 207 GLU A CA 1
ATOM 1522 C C . GLU A 1 207 ? -2.496 6.937 -3.516 1.00 97.81 207 GLU A C 1
ATOM 1524 O O . GLU A 1 207 ? -2.866 7.015 -2.346 1.00 97.81 207 GLU A O 1
ATOM 1529 N N . VAL A 1 208 ? -2.285 5.753 -4.096 1.00 98.31 208 VAL A N 1
ATOM 1530 C CA . VAL A 1 208 ? -2.555 4.471 -3.428 1.00 98.31 208 VAL A CA 1
ATOM 1531 C C . VAL A 1 208 ? -1.635 4.263 -2.224 1.00 98.31 208 VAL A C 1
ATOM 1533 O O . VAL A 1 208 ? -2.088 3.777 -1.186 1.00 98.31 208 VAL A O 1
ATOM 1536 N N . LYS A 1 209 ? -0.359 4.654 -2.323 1.00 97.75 209 LYS A N 1
ATOM 1537 C CA . LYS A 1 209 ? 0.574 4.622 -1.186 1.00 97.75 209 LYS A CA 1
ATOM 1538 C C . LYS A 1 209 ? 0.152 5.591 -0.081 1.00 97.75 209 LYS A C 1
ATOM 1540 O O . LYS A 1 209 ? 0.227 5.234 1.096 1.00 97.75 209 LYS A O 1
ATOM 1545 N N . ASP A 1 210 ? -0.322 6.780 -0.445 1.00 96.75 210 ASP A N 1
ATOM 1546 C CA . ASP A 1 210 ? -0.805 7.777 0.511 1.00 96.75 210 ASP A CA 1
ATOM 1547 C C . ASP A 1 210 ? -2.089 7.298 1.215 1.00 96.75 210 ASP A C 1
ATOM 1549 O O . ASP A 1 210 ? -2.179 7.413 2.438 1.00 96.75 210 ASP A O 1
ATOM 1553 N N . VAL A 1 211 ? -3.024 6.665 0.491 1.00 97.94 211 VAL A N 1
ATOM 1554 C CA . VAL A 1 211 ? -4.208 6.001 1.073 1.00 97.94 211 VAL A CA 1
ATOM 1555 C C . VAL A 1 211 ? -3.787 4.882 2.022 1.00 97.94 211 VAL A C 1
ATOM 1557 O O . VAL A 1 211 ? -4.233 4.854 3.166 1.00 97.94 211 VAL A O 1
ATOM 1560 N N . LEU A 1 212 ? -2.899 3.978 1.593 1.00 97.56 212 LEU A N 1
ATOM 1561 C CA . LEU A 1 212 ? -2.463 2.852 2.422 1.00 97.56 212 LEU A CA 1
ATOM 1562 C C . LEU A 1 212 ? -1.803 3.336 3.722 1.00 97.56 212 LEU A C 1
ATOM 1564 O O . LEU A 1 212 ? -2.099 2.826 4.802 1.00 97.56 212 LEU A O 1
ATOM 1568 N N . ARG A 1 213 ? -0.960 4.372 3.639 1.00 95.56 213 ARG A N 1
ATOM 1569 C CA . ARG A 1 213 ? -0.354 5.006 4.815 1.00 95.56 213 ARG A CA 1
ATOM 1570 C C . ARG A 1 213 ? -1.408 5.642 5.724 1.00 95.56 213 ARG A C 1
ATOM 1572 O O . ARG A 1 213 ? -1.313 5.493 6.939 1.00 95.56 213 ARG A O 1
ATOM 1579 N N . ALA A 1 214 ? -2.399 6.324 5.153 1.00 96.25 214 ALA A N 1
ATOM 1580 C CA . ALA A 1 214 ? -3.460 6.974 5.913 1.00 96.25 214 ALA A CA 1
ATOM 1581 C C . ALA A 1 214 ? -4.321 5.964 6.689 1.00 96.25 214 ALA A C 1
ATOM 1583 O O . ALA A 1 214 ? -4.616 6.161 7.868 1.00 96.25 214 ALA A O 1
ATOM 1584 N N . LEU A 1 215 ? -4.662 4.837 6.060 1.00 97.25 215 LEU A N 1
ATOM 1585 C CA . LEU A 1 215 ? -5.408 3.758 6.709 1.00 97.25 215 LEU A CA 1
ATOM 1586 C C . LEU A 1 215 ? -4.637 3.160 7.892 1.00 97.25 215 LEU A C 1
ATOM 1588 O O . LEU A 1 215 ? -5.223 2.900 8.942 1.00 97.25 215 LEU A O 1
ATOM 1592 N N . LEU A 1 216 ? -3.321 3.009 7.771 1.00 95.75 216 LEU A N 1
ATOM 1593 C CA . LEU A 1 216 ? -2.514 2.380 8.815 1.00 95.75 216 LEU A CA 1
ATOM 1594 C C . LEU A 1 216 ? -2.133 3.337 9.953 1.00 95.75 216 LEU A C 1
ATOM 1596 O O . LEU A 1 216 ? -2.164 2.929 11.110 1.00 95.75 216 LEU A O 1
ATOM 1600 N N . PHE A 1 217 ? -1.807 4.601 9.659 1.00 94.50 217 PHE A N 1
ATOM 1601 C CA . PHE A 1 217 ? -1.121 5.470 10.630 1.00 94.50 217 PHE A CA 1
ATOM 1602 C C . PHE A 1 217 ? -1.801 6.804 10.934 1.00 94.50 217 PHE A C 1
ATOM 1604 O O . PHE A 1 217 ? -1.380 7.475 11.874 1.00 94.50 217 PHE A O 1
ATOM 1611 N N . CYS A 1 218 ? -2.806 7.213 10.161 1.00 95.12 218 CYS A N 1
ATOM 1612 C CA . CYS A 1 218 ? -3.398 8.542 10.296 1.00 95.12 218 CYS A CA 1
ATOM 1613 C C . CYS A 1 218 ? -4.696 8.533 11.108 1.00 95.12 218 CYS A C 1
ATOM 1615 O O . CYS A 1 218 ? -5.422 7.536 11.163 1.00 95.12 218 CYS A O 1
ATOM 1617 N N . GLY A 1 219 ? -4.981 9.678 11.731 1.00 95.44 219 GLY A N 1
ATOM 1618 C CA . GLY A 1 219 ? -6.185 9.907 12.530 1.00 95.44 219 GLY A CA 1
ATOM 1619 C C . GLY A 1 219 ? -6.991 11.134 12.083 1.00 95.44 219 GLY A C 1
ATOM 1620 O O . GLY A 1 219 ? -6.744 11.688 11.009 1.00 95.44 219 GLY A O 1
ATOM 1621 N N . PRO A 1 220 ? -7.939 11.598 12.918 1.00 95.94 220 PRO A N 1
ATOM 1622 C CA . PRO A 1 220 ? -8.789 12.749 12.602 1.00 95.94 220 PRO A CA 1
ATOM 1623 C C . PRO A 1 220 ? -8.016 14.036 12.285 1.00 95.94 220 PRO A C 1
ATOM 1625 O O . PRO A 1 220 ? -8.410 14.783 11.391 1.00 95.94 220 PRO A O 1
ATOM 1628 N N . ASP A 1 221 ? -6.885 14.273 12.958 1.00 94.31 221 ASP A N 1
ATOM 1629 C CA . ASP A 1 221 ? -6.032 15.450 12.723 1.00 94.31 221 ASP A CA 1
ATOM 1630 C C . ASP A 1 221 ? -5.375 15.442 11.325 1.00 94.31 221 ASP A C 1
ATOM 1632 O O . ASP A 1 221 ? -5.003 16.491 10.794 1.00 94.31 221 ASP A O 1
ATOM 1636 N N . ASP A 1 222 ? -5.285 14.265 10.703 1.00 94.88 222 ASP A N 1
ATOM 1637 C CA . ASP A 1 222 ? -4.766 14.052 9.352 1.00 94.88 222 ASP A CA 1
ATOM 1638 C C . ASP A 1 222 ? -5.882 13.966 8.297 1.00 94.88 222 ASP A C 1
ATOM 1640 O O . ASP A 1 222 ? -5.610 13.643 7.143 1.00 94.88 222 ASP A O 1
ATOM 1644 N N . GLY A 1 223 ? -7.138 14.237 8.668 1.00 96.06 223 GLY A N 1
ATOM 1645 C CA . GLY A 1 223 ? -8.286 14.145 7.762 1.00 96.06 223 GLY A CA 1
ATOM 1646 C C . GLY A 1 223 ? -8.848 12.731 7.589 1.00 96.06 223 GLY A C 1
ATOM 1647 O O . GLY A 1 223 ? -9.607 12.501 6.651 1.00 96.06 223 GLY A O 1
ATOM 1648 N N . VAL A 1 224 ? -8.506 11.785 8.472 1.00 97.31 224 VAL A N 1
ATOM 1649 C CA . VAL A 1 224 ? -9.073 10.426 8.474 1.00 97.31 224 VAL A CA 1
ATOM 1650 C C . VAL A 1 224 ? -10.183 10.328 9.520 1.00 97.31 224 VAL A C 1
ATOM 1652 O O . VAL A 1 224 ? -9.928 10.272 10.722 1.00 97.31 224 V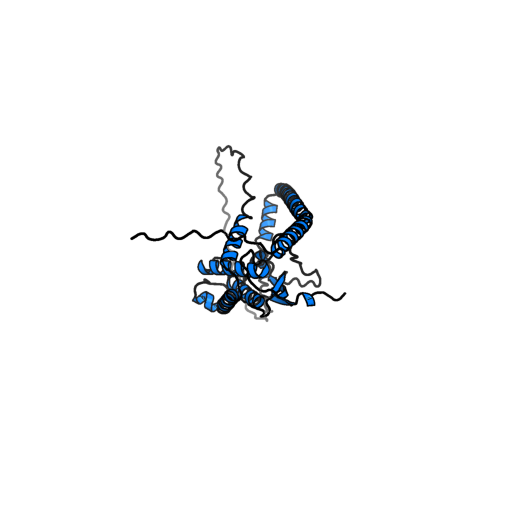AL A O 1
ATOM 1655 N N . MET A 1 225 ? -11.428 10.284 9.052 1.00 97.69 225 MET A N 1
ATOM 1656 C CA . MET A 1 225 ? -12.654 10.326 9.854 1.00 97.69 225 MET A CA 1
ATOM 1657 C C . MET A 1 225 ? -13.373 8.971 9.821 1.00 97.69 225 MET A C 1
ATOM 1659 O O . MET A 1 225 ? -14.515 8.867 9.380 1.00 97.69 225 MET A O 1
ATOM 1663 N N . LEU A 1 226 ? -12.683 7.921 10.271 1.00 97.69 226 LEU A N 1
ATOM 1664 C CA . LEU A 1 226 ? -13.193 6.546 10.312 1.00 97.69 226 LEU A CA 1
ATOM 1665 C C . LEU A 1 226 ? -13.468 6.121 11.760 1.00 97.69 226 LEU A C 1
ATOM 1667 O O . LEU A 1 226 ? -12.605 6.303 12.623 1.00 97.69 226 LEU A O 1
ATOM 1671 N N . ASP A 1 227 ? -14.634 5.525 12.022 1.00 97.69 227 ASP A N 1
ATOM 1672 C CA . ASP A 1 227 ? -14.983 4.983 13.343 1.00 97.69 227 ASP A CA 1
ATOM 1673 C C . ASP A 1 227 ? -14.352 3.595 13.541 1.00 97.69 227 ASP A C 1
ATOM 1675 O O . ASP A 1 227 ? -14.903 2.561 13.155 1.00 97.69 227 ASP A O 1
ATOM 1679 N N . ARG A 1 228 ? -13.128 3.583 14.077 1.00 97.00 228 ARG A N 1
ATOM 1680 C CA . ARG A 1 228 ? -12.341 2.364 14.305 1.00 97.00 228 ARG A CA 1
ATOM 1681 C C . ARG A 1 228 ? -12.763 1.716 15.625 1.00 97.00 228 ARG A C 1
ATOM 1683 O O . ARG A 1 228 ? -12.451 2.233 16.697 1.00 97.00 228 ARG A O 1
ATOM 1690 N N . VAL A 1 229 ? -13.443 0.577 15.542 1.00 97.50 229 VAL A N 1
ATOM 1691 C CA . VAL A 1 229 ? -14.049 -0.132 16.681 1.00 97.50 229 VAL A CA 1
ATOM 1692 C C . VAL A 1 229 ? -13.295 -1.399 17.093 1.00 97.50 229 VAL A C 1
ATOM 1694 O O . VAL A 1 229 ? -13.508 -1.890 18.199 1.00 97.50 229 VAL A O 1
ATOM 1697 N N . GLN A 1 230 ? -12.417 -1.925 16.235 1.00 95.56 230 GLN A N 1
ATOM 1698 C CA . GLN A 1 230 ? -11.639 -3.144 16.478 1.00 95.56 230 GLN A CA 1
ATOM 1699 C C . GLN A 1 230 ? -10.155 -2.912 16.177 1.00 95.56 230 GLN A C 1
ATOM 1701 O O . GLN A 1 230 ? -9.815 -2.037 15.386 1.00 95.56 230 GLN A O 1
ATOM 1706 N N . ARG A 1 231 ? -9.258 -3.681 16.805 1.00 95.88 231 ARG A N 1
ATOM 1707 C CA . ARG A 1 231 ? -7.831 -3.724 16.453 1.00 95.88 231 ARG A CA 1
ATOM 1708 C C . ARG A 1 231 ? -7.529 -4.994 15.670 1.00 95.88 231 ARG A C 1
ATOM 1710 O O . ARG A 1 231 ? -7.854 -6.087 16.120 1.00 95.88 231 ARG A O 1
ATOM 1717 N N . GLU A 1 232 ? -6.858 -4.843 14.541 1.00 96.06 232 GLU A N 1
ATOM 1718 C CA . GLU A 1 232 ? -6.416 -5.947 13.695 1.00 96.06 232 GLU A CA 1
ATOM 1719 C C . GLU A 1 232 ? -4.912 -5.853 13.423 1.00 96.06 232 GLU A C 1
ATOM 1721 O O . GLU A 1 232 ? -4.305 -4.788 13.535 1.00 96.06 232 GLU A O 1
ATOM 1726 N N . LEU A 1 233 ? -4.302 -6.984 13.081 1.00 94.38 233 LEU A N 1
ATOM 1727 C CA . LEU A 1 233 ? -2.902 -7.131 12.714 1.00 94.38 233 LEU A CA 1
ATOM 1728 C C . LEU A 1 233 ? -2.802 -7.476 11.227 1.00 94.38 233 LEU A C 1
ATOM 1730 O O . LEU A 1 233 ? -3.203 -8.559 10.803 1.00 94.38 233 LEU A O 1
ATOM 1734 N N . LEU A 1 234 ? -2.206 -6.580 10.443 1.00 95.56 234 LEU A N 1
ATOM 1735 C CA . LEU A 1 234 ? -1.781 -6.848 9.074 1.00 95.56 234 LEU A CA 1
ATOM 1736 C C . LEU A 1 234 ? -0.390 -7.486 9.094 1.00 95.56 234 LEU A C 1
ATOM 1738 O O . LEU A 1 234 ? 0.573 -6.865 9.538 1.00 95.56 234 LEU A O 1
ATOM 1742 N N . THR A 1 235 ? -0.272 -8.692 8.547 1.00 95.06 235 THR A N 1
ATOM 1743 C CA . THR A 1 235 ? 1.002 -9.340 8.223 1.00 95.06 235 THR A CA 1
ATOM 1744 C C . THR A 1 235 ? 1.179 -9.374 6.709 1.00 95.06 235 THR A C 1
ATOM 1746 O O . THR A 1 235 ? 0.351 -9.945 6.000 1.00 95.06 235 THR A O 1
ATOM 1749 N N . LEU A 1 236 ? 2.261 -8.784 6.208 1.00 96.00 236 LEU A N 1
ATOM 1750 C CA . LEU A 1 236 ? 2.614 -8.730 4.792 1.00 96.00 236 LEU A CA 1
ATOM 1751 C C . LEU A 1 236 ? 3.967 -9.414 4.567 1.00 96.00 236 LEU A C 1
ATOM 1753 O O . LEU A 1 236 ? 4.946 -9.100 5.243 1.00 96.00 236 LEU A O 1
ATOM 1757 N N . THR A 1 237 ? 4.027 -10.312 3.587 1.00 94.62 237 THR A N 1
ATOM 1758 C CA . THR A 1 237 ? 5.258 -10.995 3.171 1.00 94.62 237 THR A CA 1
ATOM 1759 C C . THR A 1 237 ? 5.646 -10.522 1.775 1.00 94.62 237 THR A C 1
ATOM 1761 O O . THR A 1 237 ? 4.852 -10.619 0.837 1.00 94.62 237 THR A O 1
ATOM 1764 N N . VAL A 1 238 ? 6.861 -9.988 1.638 1.00 93.94 238 VAL A N 1
ATOM 1765 C CA . VAL A 1 238 ? 7.387 -9.451 0.374 1.00 93.94 238 VAL A CA 1
ATOM 1766 C C . VAL A 1 238 ? 8.809 -9.961 0.165 1.00 93.94 238 VAL A C 1
ATOM 1768 O O . VAL A 1 238 ? 9.587 -9.903 1.114 1.00 93.94 238 VAL A O 1
ATOM 1771 N N . PRO A 1 239 ? 9.222 -10.358 -1.051 1.00 93.69 239 PRO A N 1
ATOM 1772 C CA . PRO A 1 239 ? 10.621 -10.686 -1.306 1.00 93.69 239 PRO A CA 1
ATOM 1773 C C . PRO A 1 239 ? 11.547 -9.548 -0.875 1.00 93.69 239 PRO A C 1
ATOM 1775 O O . PRO A 1 239 ? 11.306 -8.388 -1.215 1.00 93.69 239 PRO A O 1
ATOM 1778 N N . ARG A 1 240 ? 12.632 -9.844 -0.148 1.00 89.56 240 ARG A N 1
ATOM 1779 C CA . ARG A 1 240 ? 13.506 -8.804 0.432 1.00 89.56 240 ARG A CA 1
ATOM 1780 C C . ARG A 1 240 ? 14.069 -7.823 -0.589 1.00 89.56 240 ARG A C 1
ATOM 1782 O O . ARG A 1 240 ? 14.146 -6.632 -0.297 1.00 89.56 240 ARG A O 1
ATOM 1789 N N . ALA A 1 241 ? 14.380 -8.281 -1.802 1.00 90.50 241 ALA A N 1
ATOM 1790 C CA . ALA A 1 241 ? 14.812 -7.409 -2.901 1.00 90.50 241 ALA A CA 1
ATOM 1791 C C . ALA A 1 241 ? 13.769 -6.326 -3.260 1.00 90.50 241 ALA A C 1
ATOM 1793 O O . ALA A 1 241 ? 14.114 -5.281 -3.809 1.00 90.50 241 ALA A O 1
ATOM 1794 N N . LYS A 1 242 ? 12.498 -6.556 -2.915 1.00 94.62 242 LYS A N 1
ATOM 1795 C CA . LYS A 1 242 ? 11.346 -5.690 -3.180 1.00 94.62 242 LYS A CA 1
ATOM 1796 C C . LYS A 1 242 ? 10.806 -4.975 -1.945 1.00 94.62 242 LYS A C 1
ATOM 1798 O O . LYS A 1 242 ? 9.913 -4.144 -2.075 1.00 94.62 242 LYS A O 1
ATOM 1803 N N . ALA A 1 243 ? 11.358 -5.242 -0.761 1.00 93.50 243 ALA A N 1
ATOM 1804 C CA . ALA A 1 243 ? 10.882 -4.676 0.502 1.00 93.50 243 ALA A CA 1
ATOM 1805 C C . ALA A 1 243 ? 10.872 -3.136 0.510 1.00 93.50 243 ALA A C 1
ATOM 1807 O O . ALA A 1 243 ? 10.010 -2.521 1.133 1.00 93.50 243 ALA A O 1
ATOM 1808 N N . HIS A 1 244 ? 11.775 -2.493 -0.237 1.00 92.44 244 HIS A N 1
ATOM 1809 C CA . HIS A 1 244 ? 11.810 -1.035 -0.354 1.00 92.44 244 HIS A CA 1
ATOM 1810 C C . HIS A 1 244 ? 10.532 -0.440 -0.972 1.00 92.44 244 HIS A C 1
ATOM 1812 O O . HIS A 1 244 ? 10.162 0.676 -0.612 1.00 92.44 244 HIS A O 1
ATOM 1818 N N . ALA A 1 245 ? 9.811 -1.185 -1.822 1.00 95.81 245 ALA A N 1
ATOM 1819 C CA . ALA A 1 245 ? 8.536 -0.743 -2.393 1.00 95.81 245 ALA A CA 1
ATOM 1820 C C . ALA A 1 245 ? 7.471 -0.503 -1.309 1.00 95.81 245 ALA A C 1
ATOM 1822 O O . ALA A 1 245 ? 6.600 0.346 -1.479 1.00 95.81 245 ALA A O 1
ATOM 1823 N N . VAL A 1 246 ? 7.576 -1.200 -0.171 1.00 95.38 246 VAL A N 1
ATOM 1824 C CA . VAL A 1 246 ? 6.672 -1.084 0.985 1.00 95.38 246 VAL A CA 1
ATOM 1825 C C . VAL A 1 246 ? 7.346 -0.470 2.215 1.00 95.38 246 VAL A C 1
ATOM 1827 O O . VAL A 1 246 ? 6.741 -0.403 3.280 1.00 95.38 246 VAL A O 1
ATOM 1830 N N . ALA A 1 247 ? 8.576 0.040 2.098 1.00 91.38 247 ALA A N 1
ATOM 1831 C CA . ALA A 1 247 ? 9.299 0.632 3.228 1.00 91.38 247 ALA A CA 1
ATOM 1832 C C . ALA A 1 247 ? 8.577 1.851 3.829 1.00 91.38 247 ALA A C 1
ATOM 1834 O O . ALA A 1 247 ? 8.712 2.127 5.020 1.00 91.38 247 ALA A O 1
ATOM 1835 N N . PHE A 1 248 ? 7.737 2.535 3.043 1.00 89.88 248 PHE A N 1
ATOM 1836 C CA . PHE A 1 248 ? 6.891 3.635 3.516 1.00 89.88 248 PHE A CA 1
ATOM 1837 C C . PHE A 1 248 ? 5.839 3.210 4.560 1.00 89.88 248 PHE A C 1
ATOM 1839 O O . PHE A 1 248 ? 5.239 4.082 5.194 1.00 89.88 248 PHE A O 1
ATOM 1846 N N . LEU A 1 249 ? 5.625 1.901 4.733 1.00 90.94 249 LEU A N 1
ATOM 1847 C CA . LEU A 1 249 ? 4.768 1.305 5.758 1.00 90.94 249 LEU A CA 1
ATOM 1848 C C . LEU A 1 249 ? 5.481 1.083 7.093 1.00 90.94 249 LEU A C 1
ATOM 1850 O O . LEU A 1 249 ? 4.860 0.633 8.048 1.00 90.94 249 LEU A O 1
ATOM 1854 N N . THR A 1 250 ? 6.774 1.387 7.188 1.00 85.06 250 THR A N 1
ATOM 1855 C CA . THR A 1 250 ? 7.464 1.374 8.480 1.00 85.06 250 THR A CA 1
ATOM 1856 C C . THR A 1 250 ? 7.154 2.689 9.210 1.00 85.06 250 THR A C 1
ATOM 1858 O O . THR A 1 250 ? 7.402 3.761 8.644 1.00 85.06 250 THR A O 1
ATOM 1861 N N . PRO A 1 251 ? 6.607 2.658 10.442 1.00 73.88 251 PRO A N 1
ATOM 1862 C CA . PRO A 1 251 ? 6.330 3.880 11.184 1.00 73.88 251 PRO A CA 1
ATOM 1863 C C . PRO A 1 251 ? 7.625 4.671 11.434 1.00 73.88 251 PRO A C 1
ATOM 1865 O O . PRO A 1 251 ? 8.664 4.074 11.727 1.00 73.88 251 PRO A O 1
ATOM 1868 N N . PRO A 1 252 ? 7.599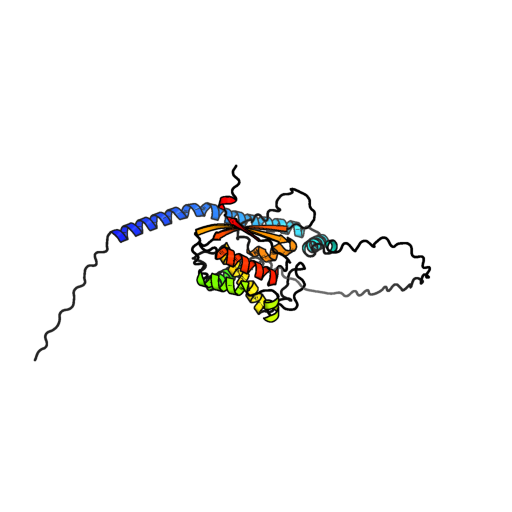 6.013 11.374 1.00 64.44 252 PRO A N 1
ATOM 1869 C CA . PRO A 1 252 ? 8.763 6.815 11.727 1.00 64.44 252 PRO A CA 1
ATOM 1870 C C . PRO A 1 252 ? 9.128 6.586 13.200 1.00 64.44 252 PRO A C 1
ATOM 1872 O O . PRO A 1 252 ? 8.308 6.781 14.093 1.00 64.44 252 PRO A O 1
ATOM 1875 N N . GLY A 1 253 ? 10.361 6.151 13.464 1.00 58.84 253 GLY A N 1
ATOM 1876 C CA . GLY A 1 253 ? 10.847 5.902 14.826 1.00 58.84 253 GLY A CA 1
ATOM 1877 C C . GLY A 1 253 ? 10.412 4.568 15.440 1.00 58.84 253 GLY A C 1
ATOM 1878 O O . GLY A 1 253 ? 10.950 4.197 16.490 1.00 58.84 253 GLY A O 1
ATOM 1879 N N . ALA A 1 254 ? 9.534 3.818 14.765 1.00 53.47 254 ALA A N 1
ATOM 1880 C CA . ALA A 1 254 ? 9.540 2.380 14.920 1.00 53.47 254 ALA A CA 1
ATOM 1881 C C . ALA A 1 254 ? 10.839 1.904 14.272 1.00 53.47 254 ALA A C 1
ATOM 1883 O O . ALA A 1 254 ? 10.995 1.936 13.051 1.00 53.47 254 ALA A O 1
ATOM 1884 N N . GLU A 1 255 ? 11.790 1.464 15.093 1.00 46.38 255 GLU A N 1
ATOM 1885 C CA . GLU A 1 255 ? 12.703 0.406 14.667 1.00 46.38 255 GLU A CA 1
ATOM 1886 C C . GLU A 1 255 ? 11.806 -0.800 14.399 1.00 46.38 255 GLU A C 1
ATOM 1888 O O . GLU A 1 255 ? 11.617 -1.658 15.256 1.00 46.38 255 GLU A O 1
ATOM 1893 N N . GLY A 1 256 ? 11.110 -0.766 13.259 1.00 43.75 256 GLY A N 1
ATOM 1894 C CA . GLY A 1 256 ? 10.224 -1.820 12.840 1.00 43.75 256 GLY A CA 1
ATOM 1895 C C . GLY A 1 256 ? 11.063 -3.072 12.848 1.00 43.75 256 GLY A C 1
ATOM 1896 O O . GLY A 1 256 ? 12.107 -3.132 12.194 1.00 43.75 256 GLY A O 1
ATOM 1897 N N . THR A 1 257 ? 10.614 -4.039 13.632 1.00 48.53 257 THR A N 1
ATOM 1898 C CA . THR A 1 257 ? 10.934 -5.446 13.506 1.00 48.53 257 THR A CA 1
ATOM 1899 C C . THR A 1 257 ? 10.576 -5.875 12.083 1.00 48.53 257 THR A C 1
ATOM 1901 O O . THR A 1 257 ? 9.625 -6.612 11.856 1.00 48.53 257 THR A O 1
ATOM 1904 N N . TRP A 1 258 ? 11.390 -5.470 11.105 1.00 50.41 258 TRP A N 1
ATOM 1905 C CA . TRP A 1 258 ? 11.775 -6.345 10.010 1.00 50.41 258 TRP A CA 1
ATOM 1906 C C . TRP A 1 258 ? 12.520 -7.500 10.674 1.00 50.41 258 TRP A C 1
ATOM 1908 O O . TRP A 1 258 ? 13.747 -7.580 10.676 1.00 50.41 258 TRP A O 1
ATOM 1918 N N . GLY A 1 259 ? 11.759 -8.318 11.396 1.00 44.34 259 GLY A N 1
ATOM 1919 C CA . GLY A 1 259 ? 12.244 -9.540 11.967 1.00 44.34 259 GLY A CA 1
ATOM 1920 C C . GLY A 1 259 ? 12.474 -10.434 10.776 1.00 44.34 259 GLY A C 1
ATOM 1921 O O . GLY A 1 259 ? 11.518 -10.855 10.132 1.00 44.34 259 GLY A O 1
ATOM 1922 N N . ASP A 1 260 ? 13.739 -10.709 10.485 1.00 42.88 260 ASP A N 1
ATOM 1923 C CA . ASP A 1 260 ? 14.072 -12.009 9.927 1.00 42.88 260 ASP A CA 1
ATOM 1924 C C . ASP A 1 260 ? 13.371 -13.023 10.851 1.00 42.88 260 ASP A C 1
ATOM 1926 O O . ASP A 1 260 ? 13.622 -12.955 12.064 1.00 42.88 260 ASP A O 1
ATOM 1930 N N . PRO A 1 261 ? 12.388 -13.814 10.380 1.00 43.56 261 PRO A N 1
ATOM 1931 C CA . PRO A 1 261 ? 11.502 -14.605 11.232 1.00 43.56 261 PRO A CA 1
ATOM 1932 C C . PRO A 1 261 ? 12.236 -15.791 11.881 1.00 43.56 261 PRO A C 1
ATOM 1934 O O . PRO A 1 261 ? 11.861 -16.940 11.717 1.00 43.56 261 PRO A O 1
ATOM 1937 N N . GLY A 1 262 ? 13.277 -15.519 12.668 1.00 42.84 262 GLY A N 1
ATOM 1938 C CA . GLY A 1 262 ? 14.102 -16.479 13.382 1.00 42.84 262 GLY A CA 1
ATOM 1939 C C . GLY A 1 262 ? 14.884 -17.449 12.476 1.00 42.84 262 GLY A C 1
ATOM 1940 O O . GLY A 1 262 ? 14.442 -17.839 11.404 1.00 42.84 262 GLY A O 1
ATOM 1941 N N . PRO A 1 263 ? 16.036 -17.961 12.933 1.00 41.31 263 PRO A N 1
ATOM 1942 C CA . PRO A 1 263 ? 16.847 -18.927 12.185 1.00 41.31 263 PRO A CA 1
ATOM 1943 C C . PRO A 1 263 ? 16.290 -20.365 12.268 1.00 41.31 263 PRO A C 1
ATOM 1945 O O . PRO A 1 263 ? 17.053 -21.330 12.357 1.00 41.31 263 PRO A O 1
ATOM 1948 N N . ARG A 1 264 ? 14.965 -20.558 12.329 1.00 41.88 264 ARG A N 1
ATOM 1949 C CA . ARG A 1 264 ? 14.378 -21.900 12.471 1.00 41.88 264 ARG A CA 1
ATOM 1950 C C . ARG A 1 264 ? 13.981 -22.455 11.106 1.00 41.88 264 ARG A C 1
ATOM 1952 O O . ARG A 1 264 ? 12.907 -22.174 10.599 1.00 41.88 264 ARG A O 1
ATOM 1959 N N . VAL A 1 265 ? 14.860 -23.347 10.641 1.00 38.47 265 VAL A N 1
ATOM 1960 C CA . VAL A 1 265 ? 14.841 -24.140 9.402 1.00 38.47 265 VAL A CA 1
ATOM 1961 C C . VAL A 1 265 ? 15.464 -23.390 8.223 1.00 38.47 265 VAL A C 1
ATOM 1963 O O . VAL A 1 265 ? 14.827 -22.590 7.556 1.00 38.47 265 VAL A O 1
ATOM 1966 N N . HIS A 1 266 ? 16.745 -23.691 7.992 1.00 36.56 266 HIS A N 1
ATOM 1967 C CA . HIS A 1 266 ? 17.485 -23.383 6.772 1.00 36.56 266 HIS A CA 1
ATOM 1968 C C . HIS A 1 266 ? 16.759 -23.955 5.547 1.00 36.56 266 HIS A C 1
ATOM 1970 O O . HIS A 1 266 ? 17.000 -25.099 5.162 1.00 36.56 266 HIS A O 1
ATOM 1976 N N . ASP A 1 267 ? 15.885 -23.168 4.933 1.00 46.47 267 ASP A N 1
ATOM 1977 C CA . ASP A 1 267 ? 15.659 -23.270 3.498 1.00 46.47 267 ASP A CA 1
ATOM 1978 C C . ASP A 1 267 ? 16.285 -22.021 2.866 1.00 46.47 267 ASP A C 1
ATOM 1980 O O . ASP A 1 267 ? 15.801 -20.907 3.042 1.00 46.47 267 ASP A O 1
ATOM 1984 N N . ASP A 1 268 ? 17.409 -22.205 2.169 1.00 43.75 268 ASP A N 1
ATOM 1985 C CA . ASP A 1 268 ? 18.191 -21.177 1.455 1.00 43.75 268 ASP A CA 1
ATOM 1986 C C . ASP A 1 268 ? 17.445 -20.605 0.223 1.00 43.75 268 ASP A C 1
ATOM 1988 O O . ASP A 1 268 ? 18.042 -20.072 -0.716 1.00 43.75 268 ASP A O 1
ATOM 1992 N N . ARG A 1 269 ? 16.115 -20.717 0.180 1.00 49.72 269 ARG A N 1
ATOM 1993 C CA . ARG A 1 269 ? 15.273 -20.304 -0.945 1.00 49.72 269 ARG A CA 1
ATOM 1994 C C . ARG A 1 269 ? 14.526 -19.016 -0.606 1.00 49.72 269 ARG A C 1
ATOM 1996 O O . ARG A 1 269 ? 13.338 -19.025 -0.326 1.00 49.72 269 ARG A O 1
ATOM 2003 N N . ALA A 1 270 ? 15.296 -17.932 -0.728 1.00 55.34 270 ALA A N 1
ATOM 2004 C CA . ALA A 1 270 ? 14.951 -16.507 -0.700 1.00 55.34 270 ALA A CA 1
ATOM 2005 C C . ALA A 1 270 ? 14.457 -15.941 0.655 1.00 55.34 270 ALA A C 1
ATOM 2007 O O . ALA A 1 270 ? 13.409 -16.341 1.151 1.00 55.34 270 ALA A O 1
ATOM 2008 N N . PRO A 1 271 ? 15.170 -14.959 1.250 1.00 76.44 271 PRO A N 1
ATOM 2009 C CA . PRO A 1 271 ? 14.732 -14.320 2.482 1.00 76.44 271 PRO A CA 1
ATOM 2010 C C . PRO A 1 271 ? 13.578 -13.374 2.153 1.00 76.44 271 PRO A C 1
ATOM 2012 O O . PRO A 1 271 ? 13.799 -12.265 1.667 1.00 76.44 271 PRO A O 1
ATOM 2015 N N . ASP A 1 272 ? 12.343 -13.801 2.375 1.00 86.12 272 ASP A N 1
ATOM 2016 C CA . ASP A 1 272 ? 11.218 -12.876 2.387 1.00 86.12 272 ASP A CA 1
ATOM 2017 C C . ASP A 1 272 ? 11.343 -11.923 3.579 1.00 86.12 272 ASP A C 1
ATOM 2019 O O . ASP A 1 272 ? 11.820 -12.269 4.659 1.00 86.12 272 ASP A O 1
ATOM 2023 N N . ALA A 1 273 ? 10.921 -10.687 3.370 1.00 88.62 273 ALA A N 1
ATOM 2024 C CA . ALA A 1 273 ? 10.817 -9.680 4.399 1.00 88.62 273 ALA A CA 1
ATOM 2025 C C . ALA A 1 273 ? 9.382 -9.687 4.947 1.00 88.62 273 ALA A C 1
ATOM 2027 O O . ALA A 1 273 ? 8.411 -9.586 4.190 1.00 88.62 273 ALA A O 1
ATOM 2028 N N . LEU A 1 274 ? 9.261 -9.826 6.268 1.00 90.88 274 LEU A N 1
ATOM 2029 C CA . LEU A 1 274 ? 7.987 -9.822 6.976 1.00 90.88 274 LEU A CA 1
ATOM 2030 C C . LEU A 1 274 ? 7.726 -8.431 7.559 1.00 90.88 274 LEU A C 1
ATOM 2032 O O . LEU A 1 274 ? 8.560 -7.891 8.286 1.00 90.88 274 LEU A O 1
ATOM 2036 N N . LEU A 1 275 ? 6.556 -7.874 7.264 1.00 90.31 275 LEU A N 1
ATOM 2037 C CA . LEU A 1 275 ? 6.056 -6.635 7.845 1.00 90.31 275 LEU A CA 1
ATOM 2038 C C . LEU A 1 275 ? 4.803 -6.941 8.667 1.00 90.31 275 LEU A C 1
ATOM 2040 O O . LEU A 1 275 ? 3.872 -7.567 8.165 1.00 90.31 275 LEU A O 1
ATOM 2044 N N . GLN A 1 276 ? 4.772 -6.465 9.909 1.00 92.50 276 GLN A N 1
ATOM 2045 C CA . GLN A 1 276 ? 3.615 -6.561 10.794 1.00 92.50 276 GLN A CA 1
ATOM 2046 C C . GLN A 1 276 ? 3.200 -5.171 11.265 1.00 92.50 276 GLN A C 1
ATOM 2048 O O . GLN A 1 276 ? 4.026 -4.420 11.783 1.00 92.50 276 GLN A O 1
ATOM 2053 N N . VAL A 1 277 ? 1.931 -4.822 11.062 1.00 92.62 277 VAL A N 1
ATOM 2054 C CA . VAL A 1 277 ? 1.378 -3.514 11.423 1.00 92.62 277 VAL A CA 1
ATOM 2055 C C . VAL A 1 277 ? -0.010 -3.706 12.008 1.00 92.62 277 VAL A C 1
ATOM 2057 O O . VAL A 1 277 ? -0.886 -4.281 11.368 1.00 92.62 277 VAL A O 1
ATOM 2060 N N . GLU A 1 278 ? -0.220 -3.205 13.218 1.00 94.06 278 GLU A N 1
ATOM 2061 C CA . GLU A 1 278 ? -1.561 -3.119 13.780 1.00 94.06 278 GLU A CA 1
ATOM 2062 C C . GLU A 1 278 ? -2.314 -1.925 13.195 1.00 94.06 278 GLU A C 1
ATOM 2064 O O . GLU A 1 278 ? -1.747 -0.846 13.008 1.00 94.06 278 GLU A O 1
ATOM 2069 N N . TYR A 1 279 ? -3.605 -2.100 12.953 1.00 95.69 279 TYR A N 1
ATOM 2070 C CA . TYR A 1 279 ? -4.497 -1.036 12.523 1.00 95.69 279 TYR A CA 1
ATOM 2071 C C . TYR A 1 279 ? -5.845 -1.145 13.229 1.00 95.69 279 TYR A C 1
ATOM 2073 O O . TYR A 1 279 ? -6.170 -2.148 13.862 1.00 95.69 279 TYR A O 1
ATOM 2081 N N . GLY A 1 280 ? -6.616 -0.062 13.163 1.00 96.38 280 GLY A N 1
ATOM 2082 C CA . GLY A 1 280 ? -7.978 -0.058 13.677 1.00 96.38 280 GLY A CA 1
ATOM 2083 C C . GLY A 1 280 ? -8.966 -0.307 12.545 1.00 96.38 280 GLY A C 1
ATOM 2084 O O . GLY A 1 280 ? -8.921 0.399 11.539 1.00 96.38 280 GLY A O 1
ATOM 2085 N N . GLU A 1 281 ? -9.838 -1.287 12.726 1.00 97.44 281 GLU A N 1
ATOM 2086 C CA . GLU A 1 281 ? -10.876 -1.691 11.790 1.00 97.44 281 GLU A CA 1
ATOM 2087 C C . GLU A 1 281 ? -12.232 -1.082 12.176 1.00 97.44 281 GLU A C 1
ATOM 2089 O O . GLU A 1 281 ? -12.547 -0.860 13.347 1.00 97.44 281 GLU A O 1
ATOM 2094 N N . THR A 1 282 ? -13.028 -0.781 11.161 1.00 98.00 282 THR A N 1
ATOM 2095 C CA . THR A 1 282 ? -14.415 -0.308 11.239 1.00 98.00 282 THR A CA 1
ATOM 2096 C C . THR A 1 282 ? -15.399 -1.461 11.438 1.00 98.00 282 THR A C 1
ATOM 2098 O O . THR A 1 282 ? -15.125 -2.602 11.080 1.00 98.00 282 THR A O 1
ATOM 2101 N N . ALA A 1 283 ? -16.602 -1.176 11.943 1.00 97.00 283 ALA A N 1
ATOM 2102 C CA . ALA A 1 283 ? -17.600 -2.215 12.230 1.00 97.00 283 ALA A CA 1
ATOM 2103 C C . ALA A 1 283 ? -18.035 -3.036 10.995 1.00 97.00 283 ALA A C 1
ATOM 2105 O O . ALA A 1 283 ? -18.581 -4.129 11.138 1.00 97.00 283 ALA A O 1
ATOM 2106 N N . ASN A 1 284 ? -17.825 -2.508 9.787 1.00 96.94 284 ASN A N 1
ATOM 2107 C CA . ASN A 1 284 ? -18.169 -3.138 8.513 1.00 96.94 284 ASN A CA 1
ATOM 2108 C C . ASN A 1 284 ? -16.952 -3.698 7.749 1.00 96.94 284 ASN A C 1
ATOM 2110 O O . ASN A 1 284 ? -17.127 -4.128 6.608 1.00 96.94 284 ASN A O 1
ATOM 2114 N N . GLY A 1 285 ? -15.749 -3.713 8.338 1.00 97.44 285 GLY A N 1
ATOM 2115 C CA . GLY A 1 285 ? -14.550 -4.251 7.682 1.00 97.44 285 GLY A CA 1
ATOM 2116 C C . GLY A 1 285 ? -14.020 -3.388 6.526 1.00 97.44 285 GLY A C 1
ATOM 2117 O O . GLY A 1 285 ? -13.362 -3.895 5.612 1.00 97.44 285 GLY A O 1
ATOM 2118 N N . LEU A 1 286 ? -14.372 -2.100 6.493 1.00 98.25 286 LEU A N 1
ATOM 2119 C CA . LEU A 1 286 ? -14.056 -1.207 5.383 1.00 98.25 286 LEU A CA 1
ATOM 2120 C C . LEU A 1 286 ? -12.558 -0.887 5.282 1.00 98.25 286 LEU A C 1
ATOM 2122 O O . LEU A 1 286 ? -12.052 -0.734 4.167 1.00 98.25 286 LEU A O 1
ATOM 2126 N N . VAL A 1 287 ? -11.837 -0.809 6.406 1.00 98.19 287 VAL A N 1
ATOM 2127 C CA . VAL A 1 287 ? -10.396 -0.515 6.396 1.00 98.19 287 VAL A CA 1
ATOM 2128 C C . VAL A 1 287 ? -9.649 -1.662 5.732 1.00 98.19 287 VAL A C 1
ATOM 2130 O O . VAL A 1 287 ? -8.938 -1.427 4.758 1.00 98.19 287 VAL A O 1
ATOM 2133 N N . GLY A 1 288 ? -9.881 -2.899 6.161 1.00 98.06 288 GLY A N 1
ATOM 2134 C CA . GLY A 1 288 ? -9.298 -4.112 5.600 1.00 98.06 288 GLY A CA 1
ATOM 2135 C C . GLY A 1 288 ? -9.620 -4.281 4.118 1.00 98.06 288 GLY A C 1
ATOM 2136 O O . GLY A 1 288 ? -8.734 -4.608 3.325 1.00 98.06 288 GLY A O 1
ATOM 2137 N N . HIS A 1 289 ? -10.851 -3.965 3.694 1.00 98.50 289 HIS A N 1
ATOM 2138 C CA . HIS A 1 289 ? -11.197 -3.955 2.270 1.00 98.50 289 HIS A CA 1
ATOM 2139 C C . HIS A 1 289 ? -10.366 -2.929 1.477 1.00 98.50 289 HIS A C 1
ATOM 2141 O O . HIS A 1 289 ? -9.812 -3.257 0.423 1.00 98.50 289 HIS A O 1
ATOM 2147 N N . GLY A 1 290 ? -10.214 -1.714 2.013 1.00 98.44 290 GLY A N 1
ATOM 2148 C CA . GLY A 1 290 ? -9.353 -0.677 1.444 1.00 98.44 290 GLY A CA 1
ATOM 2149 C C . GLY A 1 290 ? -7.876 -1.084 1.384 1.00 98.44 290 GLY A C 1
ATOM 2150 O O . GLY A 1 290 ? -7.233 -0.887 0.350 1.00 98.44 290 GLY A O 1
ATOM 2151 N N . LEU A 1 291 ? -7.348 -1.708 2.446 1.00 98.38 291 LEU A N 1
ATOM 2152 C CA . LEU A 1 291 ? -5.971 -2.214 2.509 1.00 98.38 291 LEU A CA 1
ATOM 2153 C C . LEU A 1 291 ? -5.713 -3.257 1.412 1.00 98.38 291 LEU A C 1
ATOM 2155 O O . LEU A 1 291 ? -4.730 -3.148 0.680 1.00 98.38 291 LEU A O 1
ATOM 2159 N N . VAL A 1 292 ? -6.607 -4.239 1.250 1.00 98.38 292 VAL A N 1
ATOM 2160 C CA . VAL A 1 292 ? -6.481 -5.287 0.222 1.00 98.38 292 VAL A CA 1
ATOM 2161 C C . VAL A 1 292 ? -6.514 -4.694 -1.186 1.00 98.38 292 VAL A C 1
ATOM 2163 O O . VAL A 1 292 ? -5.675 -5.046 -2.020 1.00 98.38 292 VAL A O 1
ATOM 2166 N N . ALA A 1 293 ? -7.448 -3.777 -1.458 1.00 98.56 293 ALA A N 1
ATOM 2167 C CA . ALA A 1 293 ? -7.559 -3.129 -2.762 1.00 98.56 293 ALA A CA 1
ATOM 2168 C C . ALA A 1 293 ? -6.297 -2.312 -3.100 1.00 98.56 293 ALA A C 1
ATOM 2170 O O . ALA A 1 293 ? -5.756 -2.431 -4.202 1.00 98.56 293 ALA A O 1
ATOM 2171 N N . ALA A 1 294 ? -5.777 -1.549 -2.134 1.00 98.50 294 ALA A N 1
ATOM 2172 C CA . ALA A 1 294 ? -4.555 -0.767 -2.292 1.00 98.50 294 ALA A CA 1
ATOM 2173 C C . ALA A 1 294 ? -3.310 -1.651 -2.494 1.00 98.50 294 ALA A C 1
ATOM 2175 O O . ALA A 1 294 ? -2.535 -1.425 -3.425 1.00 98.50 294 ALA A O 1
ATOM 2176 N N . LEU A 1 295 ? -3.129 -2.697 -1.678 1.00 98.44 295 LEU A N 1
ATOM 2177 C CA . LEU A 1 295 ? -2.002 -3.632 -1.799 1.00 98.44 295 LEU A CA 1
ATOM 2178 C C . LEU A 1 295 ? -2.009 -4.373 -3.140 1.00 98.44 295 LEU A C 1
ATOM 2180 O O . LEU A 1 295 ? -0.958 -4.526 -3.766 1.00 98.44 295 LEU A O 1
ATOM 2184 N N . ARG A 1 296 ? -3.187 -4.788 -3.622 1.00 98.50 296 ARG A N 1
ATOM 2185 C CA . ARG A 1 296 ? -3.334 -5.382 -4.956 1.00 98.50 296 ARG A CA 1
ATOM 2186 C C . ARG A 1 296 ? -2.859 -4.419 -6.041 1.00 98.50 296 ARG A C 1
ATOM 2188 O O . ARG A 1 296 ? -2.122 -4.830 -6.934 1.00 98.50 296 ARG A O 1
ATOM 2195 N N . LEU A 1 297 ? -3.244 -3.149 -5.957 1.00 98.50 297 LEU A N 1
ATOM 2196 C CA . LEU A 1 297 ? -2.884 -2.150 -6.958 1.00 98.50 297 LEU A CA 1
ATOM 2197 C C . LEU A 1 297 ? -1.386 -1.796 -6.914 1.00 98.50 297 LEU A C 1
ATOM 2199 O O . LEU A 1 297 ? -0.750 -1.724 -7.963 1.00 98.50 297 LEU A O 1
ATOM 2203 N N . ILE A 1 298 ? -0.779 -1.707 -5.725 1.00 98.50 298 ILE A N 1
ATOM 2204 C CA . ILE A 1 298 ? 0.686 -1.599 -5.567 1.00 98.50 298 ILE A CA 1
ATOM 2205 C C . ILE A 1 298 ? 1.388 -2.821 -6.176 1.00 98.50 298 ILE A C 1
ATOM 2207 O O . ILE A 1 298 ? 2.426 -2.689 -6.829 1.00 98.50 298 ILE A O 1
ATOM 2211 N N . ASN A 1 299 ? 0.810 -4.018 -6.036 1.00 98.38 299 ASN A N 1
ATOM 2212 C CA . ASN A 1 299 ? 1.341 -5.207 -6.692 1.00 98.38 299 ASN A CA 1
ATOM 2213 C C . ASN A 1 299 ? 1.272 -5.138 -8.222 1.00 98.38 299 ASN A C 1
ATOM 2215 O O . ASN A 1 299 ? 2.140 -5.682 -8.910 1.00 98.38 299 ASN A O 1
ATOM 2219 N N . GLU A 1 300 ? 0.252 -4.493 -8.783 1.00 98.56 300 GLU A N 1
ATOM 2220 C CA . GLU A 1 300 ? 0.152 -4.289 -10.228 1.00 98.56 300 GLU A CA 1
ATOM 2221 C C . GLU A 1 300 ? 1.069 -3.196 -10.762 1.00 98.56 300 GLU A C 1
ATOM 2223 O O . GLU A 1 300 ? 1.565 -3.341 -11.879 1.00 98.56 300 GLU A O 1
ATOM 2228 N N . LEU A 1 301 ? 1.304 -2.143 -9.978 1.00 98.56 301 LEU A N 1
ATOM 2229 C CA . LEU A 1 301 ? 2.036 -0.957 -10.413 1.00 98.56 301 LEU A CA 1
ATOM 2230 C C . LEU A 1 301 ? 3.530 -1.002 -10.089 1.00 98.56 301 LEU A C 1
ATOM 2232 O O . LEU A 1 301 ? 4.299 -0.391 -10.822 1.00 98.56 301 LEU A O 1
ATOM 2236 N N . GLU A 1 302 ? 3.961 -1.714 -9.045 1.00 98.44 302 GLU A N 1
ATOM 2237 C CA . GLU A 1 302 ? 5.342 -1.647 -8.545 1.00 98.44 302 GLU A CA 1
ATOM 2238 C C . GLU A 1 302 ? 5.922 -3.020 -8.166 1.00 98.44 302 GLU A C 1
ATOM 2240 O O . GLU A 1 302 ? 6.931 -3.425 -8.741 1.00 98.44 302 GLU A O 1
ATOM 2245 N N . ILE A 1 303 ? 5.287 -3.774 -7.255 1.00 98.00 303 ILE A N 1
ATOM 2246 C CA . ILE A 1 303 ? 5.881 -5.009 -6.694 1.00 98.00 303 ILE A CA 1
ATOM 2247 C C . ILE A 1 303 ? 5.976 -6.141 -7.736 1.00 98.00 303 ILE A C 1
ATOM 2249 O O . ILE A 1 303 ? 6.997 -6.827 -7.823 1.00 98.00 303 ILE A O 1
ATOM 2253 N N . ASN A 1 304 ? 4.944 -6.317 -8.566 1.00 98.00 304 ASN A N 1
ATOM 2254 C CA . ASN A 1 304 ? 4.905 -7.271 -9.680 1.00 98.00 304 ASN A CA 1
ATOM 2255 C C . ASN A 1 304 ? 5.069 -8.749 -9.287 1.00 98.00 304 ASN A C 1
ATOM 2257 O O . ASN A 1 304 ? 5.623 -9.532 -10.055 1.00 98.00 304 ASN A O 1
ATOM 2261 N N . GLU A 1 305 ? 4.558 -9.158 -8.127 1.00 97.38 305 GLU A N 1
ATOM 2262 C CA . GLU A 1 305 ? 4.485 -10.567 -7.723 1.00 97.38 305 GLU A CA 1
ATOM 2263 C C . GLU A 1 305 ? 3.268 -11.282 -8.307 1.00 97.38 305 GLU A C 1
ATOM 2265 O O . GLU A 1 305 ? 2.201 -10.680 -8.469 1.00 97.38 305 GLU A O 1
ATOM 2270 N N . GLN A 1 306 ? 3.410 -12.584 -8.592 1.00 97.00 306 GLN A N 1
ATOM 2271 C CA . GLN A 1 306 ? 2.271 -13.426 -8.995 1.00 97.00 306 GLN A CA 1
ATOM 2272 C C . GLN A 1 306 ? 1.218 -13.489 -7.888 1.00 97.00 306 GLN A C 1
ATOM 2274 O O . GLN A 1 306 ? 0.026 -13.370 -8.162 1.00 97.00 306 GLN A O 1
ATOM 2279 N N . VAL A 1 307 ? 1.676 -13.632 -6.643 1.00 96.25 307 VAL A N 1
ATOM 2280 C CA . VAL A 1 307 ? 0.848 -13.639 -5.441 1.00 96.25 307 VAL A CA 1
ATOM 2281 C C . VAL A 1 307 ? 1.546 -12.777 -4.397 1.00 96.25 307 VAL A C 1
ATOM 2283 O O . VAL A 1 307 ? 2.673 -13.067 -4.010 1.00 96.25 307 VAL A O 1
ATOM 2286 N N . LEU A 1 308 ? 0.886 -11.705 -3.956 1.00 96.19 308 LEU A N 1
ATOM 2287 C CA . LEU A 1 308 ? 1.335 -10.913 -2.812 1.00 96.19 308 LEU A CA 1
ATOM 2288 C C . LEU A 1 308 ? 0.606 -11.425 -1.568 1.00 96.19 308 LEU A C 1
ATOM 2290 O O . LEU A 1 308 ? -0.621 -11.347 -1.496 1.00 96.19 308 LEU A O 1
ATOM 2294 N N . HIS A 1 309 ? 1.351 -11.973 -0.611 1.00 96.62 309 HIS A N 1
ATOM 2295 C CA . HIS A 1 309 ? 0.777 -12.572 0.588 1.00 96.62 309 HIS A CA 1
ATOM 2296 C C . HIS A 1 309 ? 0.534 -11.511 1.662 1.00 96.62 309 HIS A C 1
ATOM 2298 O O . HIS A 1 309 ? 1.477 -10.963 2.230 1.00 96.62 309 HIS A O 1
ATOM 2304 N N . ALA A 1 310 ? -0.740 -11.258 1.953 1.00 96.50 310 ALA A N 1
ATOM 2305 C CA . ALA A 1 310 ? -1.186 -10.440 3.071 1.00 96.50 310 ALA A CA 1
ATOM 2306 C C . ALA A 1 310 ? -2.200 -11.228 3.908 1.00 96.50 310 ALA A C 1
ATOM 2308 O O . ALA A 1 310 ? -3.064 -11.920 3.364 1.00 96.50 310 ALA A O 1
ATOM 2309 N N . ARG A 1 311 ? -2.092 -11.123 5.229 1.00 96.19 311 ARG A N 1
ATOM 2310 C CA . ARG A 1 311 ? -2.990 -11.744 6.204 1.00 96.19 311 ARG A CA 1
ATOM 2311 C C . ARG A 1 311 ? -3.443 -10.677 7.190 1.00 96.19 311 ARG A C 1
ATOM 2313 O O . ARG A 1 311 ? -2.615 -9.908 7.662 1.00 96.19 311 ARG A O 1
ATOM 2320 N N . MET A 1 312 ? -4.736 -10.642 7.482 1.00 96.75 312 MET A N 1
ATOM 2321 C CA . MET A 1 312 ? -5.333 -9.759 8.485 1.00 96.75 312 MET A CA 1
ATOM 2322 C C . MET A 1 312 ? -5.934 -10.641 9.574 1.00 96.75 312 MET A C 1
ATOM 2324 O O . MET A 1 312 ? -6.604 -11.629 9.264 1.00 96.75 312 MET A O 1
ATOM 2328 N N . GLU A 1 313 ? -5.623 -10.337 10.827 1.00 95.12 313 GLU A N 1
ATOM 2329 C CA . GLU A 1 313 ? -6.057 -11.108 11.992 1.00 95.12 313 GLU A CA 1
ATOM 2330 C C . GLU A 1 313 ? -6.565 -10.182 13.085 1.00 95.12 313 GLU A C 1
ATOM 2332 O O . GLU A 1 313 ? -6.101 -9.055 13.210 1.00 95.12 313 GLU A O 1
ATOM 2337 N N . ASP A 1 314 ? -7.465 -10.678 13.923 1.00 93.69 314 ASP A N 1
ATOM 2338 C CA . ASP A 1 314 ? -7.850 -9.984 15.146 1.00 93.69 314 ASP A CA 1
ATOM 2339 C C . ASP A 1 314 ? -6.646 -9.909 16.098 1.00 93.69 314 ASP A C 1
ATOM 2341 O O . ASP A 1 314 ? -6.086 -10.939 16.487 1.00 93.69 314 ASP A O 1
ATOM 2345 N N . ALA A 1 315 ? -6.233 -8.696 16.472 1.00 87.62 315 ALA A N 1
ATOM 2346 C CA . ALA A 1 315 ? -5.031 -8.495 17.278 1.00 87.62 315 ALA A CA 1
ATOM 2347 C C . ALA A 1 315 ? -5.156 -9.127 18.677 1.00 87.62 315 ALA A C 1
ATOM 2349 O O . ALA A 1 315 ? -4.147 -9.511 19.273 1.00 87.62 315 ALA A O 1
ATOM 2350 N N . GLU A 1 316 ? -6.378 -9.289 19.195 1.00 83.75 316 GLU A N 1
ATOM 2351 C CA . GLU A 1 316 ? -6.611 -9.911 20.503 1.00 83.75 316 GLU A CA 1
ATOM 2352 C C . GLU A 1 316 ? -6.311 -11.420 20.490 1.00 83.75 316 GLU A C 1
ATOM 2354 O O . GLU A 1 316 ? -5.867 -11.978 21.496 1.00 83.75 316 GLU A O 1
ATOM 2359 N N . GLN A 1 317 ? -6.468 -12.075 19.337 1.00 74.62 317 GLN A N 1
ATOM 2360 C CA . GLN A 1 317 ? -6.233 -13.516 19.176 1.00 74.62 317 GLN A CA 1
ATOM 2361 C C . GLN A 1 317 ? -4.749 -13.867 19.005 1.00 74.62 317 GLN A C 1
ATOM 2363 O O . GLN A 1 317 ? -4.366 -15.025 19.172 1.00 74.62 317 GLN A O 1
ATOM 2368 N N . SER A 1 318 ? -3.908 -12.873 18.714 1.00 64.31 318 SER A N 1
ATOM 2369 C CA . SER A 1 318 ? -2.473 -13.054 18.474 1.00 64.31 318 SER A CA 1
ATOM 2370 C C . SER A 1 318 ? -1.631 -13.046 19.750 1.00 64.31 318 SER A C 1
ATOM 2372 O O . SER A 1 318 ? -0.413 -13.207 19.670 1.00 64.31 318 SER A O 1
ATOM 2374 N N . THR A 1 319 ? -2.243 -12.890 20.932 1.00 56.75 319 THR A N 1
ATOM 2375 C CA . THR A 1 319 ? -1.527 -13.060 22.202 1.00 56.75 319 THR A CA 1
ATOM 2376 C C . THR A 1 319 ? -1.415 -14.552 22.533 1.00 56.75 319 THR A C 1
ATOM 2378 O O . THR A 1 319 ? -2.429 -15.191 22.826 1.00 56.75 319 THR A O 1
ATOM 2381 N N . PRO A 1 320 ? -0.211 -15.159 22.456 1.00 60.78 320 PRO A N 1
ATOM 2382 C CA . PRO A 1 320 ? -0.042 -16.539 22.879 1.00 60.78 320 PRO A CA 1
ATOM 2383 C C . PRO A 1 320 ? -0.446 -16.632 24.349 1.00 60.78 320 PRO A C 1
ATOM 2385 O O . PRO A 1 320 ? -0.006 -15.845 25.185 1.00 60.78 320 PRO A O 1
ATOM 2388 N N . THR A 1 321 ? -1.344 -17.563 24.646 1.00 55.12 321 THR A N 1
ATOM 2389 C CA . THR A 1 321 ? -1.713 -17.890 26.020 1.00 55.12 321 THR A CA 1
ATOM 2390 C C . THR A 1 321 ? -0.492 -18.563 26.651 1.00 55.12 321 THR A C 1
ATOM 2392 O O . THR A 1 321 ? -0.195 -19.708 26.311 1.00 55.12 321 THR A O 1
ATOM 2395 N N . ASP A 1 322 ? 0.252 -17.815 27.469 1.00 55.62 322 ASP A N 1
ATOM 2396 C CA . ASP A 1 322 ? 1.369 -18.322 28.285 1.00 55.62 322 ASP A CA 1
ATOM 2397 C C . ASP A 1 322 ? 0.914 -19.398 29.291 1.00 55.62 322 ASP A C 1
ATOM 2399 O O . ASP A 1 322 ? -0.188 -19.252 29.880 1.00 55.62 322 ASP A O 1
#

Secondary structure (DSSP, 8-state):
--PPPPPPPPPP-----THHHHHHHHHHHHHHHTTTTHHHHHHHHHHHHHHHHHHHHHHHHHHHTS-HHHHHHHHHHHHS--GGGG---PPPP---------PPPPPP--------------------------SSSHHHHHHHHHHHHHHHH-B-HHHHHHHHHHHHH--HHHHHHTTSB-SPPPTTSS---GGGB-HHHHHHHHHHHHHHHHHHH--GGGTB---EEEEEEEEEEEEGGGGGGGGGGSPTT---------S-S---S--EEEEEEEEEEETTSHHHHHHHHHHHHHIIIII--SS-EEEEEEGGGGS---